Protein AF-A0A428U1Y0-F1 (afdb_monomer_lite)

Organism: NCBI:txid2604345

pLDDT: mean 78.26, std 20.67, range [28.36, 97.88]

Secondary structure (DSSP, 8-state):
----SS-PPPP-PPPTT--HHHHHHH-TT--PPEEEEHHHHHHS-HHHHHHHIIIIIIIT---EEEE-GGGTS-TTTS-HHHHHHHHTT-EEEEEETTTTEEEEEEHHHHHHHHHHHHHT--TTTTT-TTS--EEEEEEEPPHHHHHHHHTTS-GGGSTT----------------------------SSTGGGS-GGGS--S-EEEEE-TT--------S--------------

Structure (mmCIF, N/CA/C/O backbone):
data_AF-A0A428U1Y0-F1
#
_entry.id   AF-A0A428U1Y0-F1
#
loop_
_atom_site.group_PDB
_atom_site.id
_atom_site.type_symbol
_atom_site.label_atom_id
_atom_site.label_alt_id
_atom_site.label_comp_id
_atom_site.label_asym_id
_atom_site.label_entity_id
_atom_site.label_seq_id
_atom_site.pdbx_PDB_ins_code
_atom_site.Cartn_x
_atom_site.Cartn_y
_atom_site.Cartn_z
_atom_site.occupancy
_atom_site.B_iso_or_equiv
_atom_site.auth_seq_id
_atom_site.auth_comp_id
_atom_site.auth_asym_id
_atom_site.auth_atom_id
_atom_site.pdbx_PDB_model_num
ATOM 1 N N . MET A 1 1 ? 22.970 -28.814 -2.464 1.00 46.09 1 MET A N 1
ATOM 2 C CA . MET A 1 1 ? 21.706 -28.064 -2.312 1.00 46.09 1 MET A CA 1
ATOM 3 C C . MET A 1 1 ? 20.717 -28.982 -1.615 1.00 46.09 1 MET A C 1
ATOM 5 O O . MET A 1 1 ? 20.473 -30.047 -2.171 1.00 46.09 1 MET A O 1
ATOM 9 N N . PRO A 1 2 ? 20.210 -28.666 -0.413 1.00 45.16 2 PRO A N 1
ATOM 10 C CA . PRO A 1 2 ? 19.154 -29.468 0.191 1.00 45.16 2 PRO A CA 1
ATOM 11 C C . PRO A 1 2 ? 17.916 -29.363 -0.702 1.00 45.16 2 PRO A C 1
ATOM 13 O O . PRO A 1 2 ? 17.452 -28.263 -0.999 1.00 45.16 2 PRO A O 1
ATOM 16 N N . THR A 1 3 ? 17.420 -30.495 -1.183 1.00 49.09 3 THR A N 1
ATOM 17 C CA . THR A 1 3 ? 16.167 -30.578 -1.928 1.00 49.09 3 THR A CA 1
ATOM 18 C C . THR A 1 3 ? 15.039 -30.168 -0.987 1.00 49.09 3 THR A C 1
ATOM 20 O O . THR A 1 3 ? 14.847 -30.789 0.056 1.00 49.09 3 THR A O 1
ATOM 23 N N . SER A 1 4 ? 14.317 -29.099 -1.331 1.00 55.81 4 SER A N 1
ATOM 24 C CA . SER A 1 4 ? 13.099 -28.690 -0.629 1.00 55.81 4 SER A CA 1
ATOM 25 C C . SER A 1 4 ? 12.132 -29.877 -0.570 1.00 55.81 4 SER A C 1
ATOM 27 O O . SER A 1 4 ? 11.556 -30.252 -1.587 1.00 55.81 4 SER A O 1
ATOM 29 N N . LEU A 1 5 ? 11.969 -30.482 0.611 1.00 62.12 5 LEU A N 1
ATOM 30 C CA . LEU A 1 5 ? 11.076 -31.628 0.847 1.00 62.12 5 LEU A CA 1
ATOM 31 C C . LEU A 1 5 ? 9.586 -31.256 0.756 1.00 62.12 5 LEU A C 1
ATOM 33 O O . LEU A 1 5 ? 8.726 -32.134 0.783 1.00 62.12 5 LEU A O 1
ATOM 37 N N . HIS A 1 6 ? 9.277 -29.965 0.617 1.00 64.38 6 HIS A N 1
ATOM 38 C CA . HIS A 1 6 ? 7.922 -29.464 0.453 1.00 64.38 6 HIS A CA 1
ATOM 39 C C . HIS A 1 6 ? 7.758 -28.826 -0.932 1.00 64.38 6 HIS A C 1
ATOM 41 O O . HIS A 1 6 ? 8.526 -27.920 -1.276 1.00 64.38 6 HIS A O 1
ATOM 47 N N . PRO A 1 7 ? 6.782 -29.268 -1.744 1.00 70.19 7 PRO A N 1
ATOM 48 C CA . PRO A 1 7 ? 6.448 -28.581 -2.982 1.00 70.19 7 PRO A CA 1
ATOM 49 C C . PRO A 1 7 ? 5.944 -27.174 -2.641 1.00 70.19 7 PRO A C 1
ATOM 51 O O . PRO A 1 7 ? 4.924 -27.011 -1.974 1.00 70.19 7 PRO A O 1
ATOM 54 N N . GLN A 1 8 ? 6.681 -26.152 -3.072 1.00 69.00 8 GLN A N 1
ATOM 55 C CA . GLN A 1 8 ? 6.236 -24.766 -2.984 1.00 69.00 8 GLN A CA 1
ATOM 56 C C . GLN A 1 8 ? 5.343 -24.473 -4.187 1.00 69.00 8 GLN A C 1
ATOM 58 O O . GLN A 1 8 ? 5.708 -24.775 -5.325 1.00 69.00 8 GLN A O 1
ATOM 63 N N . ALA A 1 9 ? 4.171 -23.890 -3.943 1.00 72.31 9 ALA A N 1
ATOM 64 C CA . ALA A 1 9 ? 3.338 -23.401 -5.029 1.00 72.31 9 ALA A CA 1
ATOM 65 C C . ALA A 1 9 ? 4.127 -22.342 -5.815 1.00 72.31 9 ALA A C 1
ATOM 67 O O . ALA A 1 9 ? 4.608 -21.366 -5.234 1.00 72.31 9 ALA A O 1
ATOM 68 N N . LYS A 1 10 ? 4.275 -22.538 -7.132 1.00 76.25 10 LYS A N 1
ATOM 69 C CA . LYS A 1 10 ? 4.811 -21.490 -8.007 1.00 76.25 10 LYS A CA 1
ATOM 70 C C . LYS A 1 10 ? 3.840 -20.312 -7.958 1.00 76.25 10 LYS A C 1
ATOM 72 O O . LYS A 1 10 ? 2.626 -20.510 -7.954 1.00 76.25 10 LYS A O 1
ATOM 77 N N . PHE A 1 11 ? 4.375 -19.098 -7.928 1.00 81.38 11 PHE A N 1
ATOM 78 C CA . PHE A 1 11 ? 3.554 -17.913 -8.126 1.00 81.38 11 PHE A CA 1
ATOM 79 C C . PHE A 1 11 ? 2.844 -17.992 -9.485 1.00 81.38 11 PHE A C 1
ATOM 81 O O . PHE A 1 11 ? 3.501 -18.139 -10.518 1.00 81.38 11 PHE A O 1
ATOM 88 N N . ASP A 1 12 ? 1.517 -17.878 -9.467 1.00 84.25 12 ASP A N 1
ATOM 89 C CA . ASP A 1 12 ? 0.691 -17.662 -10.654 1.00 84.25 12 ASP A CA 1
ATOM 90 C C . ASP A 1 12 ? -0.008 -16.302 -10.497 1.00 84.25 12 ASP A C 1
ATOM 92 O O . ASP A 1 12 ? -0.776 -16.117 -9.545 1.00 84.25 12 ASP A O 1
ATOM 96 N N . PRO A 1 13 ? 0.298 -15.314 -11.355 1.00 85.62 13 PRO A N 1
ATOM 97 C CA . PRO A 1 13 ? -0.321 -14.001 -11.277 1.00 85.62 13 PRO A CA 1
ATOM 98 C C . PRO A 1 13 ? -1.819 -14.074 -11.580 1.00 85.62 13 PRO A C 1
ATOM 100 O O . PRO A 1 13 ? -2.273 -14.866 -12.408 1.00 85.62 13 PRO A O 1
ATOM 103 N N . ILE A 1 14 ? -2.583 -13.192 -10.933 1.00 87.31 14 ILE A N 1
ATOM 104 C CA . ILE A 1 14 ? -4.028 -13.085 -11.142 1.00 87.31 14 ILE A CA 1
ATOM 105 C C . ILE A 1 14 ? -4.305 -12.706 -12.609 1.00 87.31 14 ILE A C 1
ATOM 107 O O . ILE A 1 14 ? -3.719 -11.732 -13.093 1.00 87.31 14 ILE A O 1
ATOM 111 N N . PRO A 1 15 ? -5.187 -13.437 -13.318 1.00 89.19 15 PRO A N 1
ATOM 112 C CA . PRO A 1 15 ? -5.577 -13.085 -14.676 1.00 89.19 15 PRO A CA 1
ATOM 113 C C . PRO A 1 15 ? -6.221 -11.692 -14.750 1.00 89.19 15 PRO A C 1
ATOM 115 O O . PRO A 1 15 ? -7.007 -11.333 -13.871 1.00 89.19 15 PRO A O 1
ATOM 118 N N . PRO A 1 16 ? -5.934 -10.901 -15.796 1.00 88.88 16 PRO A N 1
ATOM 119 C CA . PRO A 1 16 ? -6.497 -9.556 -15.955 1.00 88.88 16 PRO A CA 1
ATOM 120 C C . PRO A 1 16 ? -8.016 -9.556 -16.187 1.00 88.88 16 PRO A C 1
ATOM 122 O O . PRO A 1 16 ? -8.667 -8.534 -16.001 1.00 88.88 16 PRO A O 1
ATOM 125 N N . ASP A 1 17 ? -8.576 -10.692 -16.595 1.00 91.44 17 ASP A N 1
ATOM 126 C CA . ASP A 1 17 ? -9.995 -10.943 -16.833 1.00 91.44 17 ASP A CA 1
ATOM 127 C C . ASP A 1 17 ? -10.681 -11.646 -15.648 1.00 91.44 17 ASP A C 1
ATOM 129 O O . ASP A 1 17 ? -11.725 -12.276 -15.817 1.00 91.44 17 ASP A O 1
ATOM 133 N N . LEU A 1 18 ? -10.110 -11.549 -14.439 1.00 92.31 18 LEU A N 1
ATOM 134 C CA . LEU A 1 18 ? -10.682 -12.153 -13.239 1.00 92.31 18 LEU A CA 1
ATOM 135 C C . LEU A 1 18 ? -12.132 -11.686 -12.997 1.00 92.31 18 LEU A C 1
ATOM 137 O O . LEU A 1 18 ? -12.385 -10.546 -12.602 1.00 92.31 18 LEU A O 1
ATOM 141 N N . ASP A 1 19 ? -13.077 -12.620 -13.117 1.00 95.12 19 ASP A N 1
ATOM 142 C CA . ASP A 1 19 ? -14.461 -12.473 -12.658 1.00 95.12 19 ASP A CA 1
ATOM 143 C C . ASP A 1 19 ? -14.520 -12.553 -11.123 1.00 95.12 19 ASP A C 1
ATOM 145 O O . ASP A 1 19 ? -14.718 -13.619 -10.535 1.00 95.12 19 ASP A O 1
ATOM 149 N N . LEU A 1 20 ? -14.295 -11.411 -10.466 1.00 94.19 20 LEU A N 1
ATOM 150 C CA . LEU A 1 20 ? -14.246 -11.314 -9.006 1.00 94.19 20 LEU A CA 1
ATOM 151 C C . LEU A 1 20 ? -15.565 -11.739 -8.345 1.00 94.19 20 LEU A C 1
ATOM 153 O O . LEU A 1 20 ? -15.541 -12.449 -7.342 1.00 94.19 20 LEU A O 1
ATOM 157 N N . TYR A 1 21 ? -16.707 -11.319 -8.893 1.00 95.88 21 TYR A N 1
ATOM 158 C CA . TYR A 1 21 ? -18.016 -11.628 -8.314 1.00 95.88 21 TYR A CA 1
ATOM 159 C C . TYR A 1 21 ? -18.320 -13.117 -8.424 1.00 95.88 21 TYR A C 1
ATOM 161 O O . TYR A 1 21 ? -18.579 -13.757 -7.407 1.00 95.88 21 TYR A O 1
ATOM 169 N N . GLY A 1 22 ? -18.173 -13.702 -9.616 1.00 96.75 22 GLY A N 1
ATOM 170 C CA . GLY A 1 22 ? -18.371 -15.135 -9.775 1.00 96.75 22 GLY A CA 1
ATOM 171 C C . GLY A 1 22 ? -17.342 -15.965 -9.005 1.00 96.75 22 GLY A C 1
ATOM 172 O O . GLY A 1 22 ? -17.671 -17.060 -8.552 1.00 96.75 22 GLY A O 1
ATOM 173 N N . LEU A 1 23 ? -16.109 -15.477 -8.809 1.00 95.12 23 LEU A N 1
ATOM 174 C CA . LEU A 1 23 ? -15.131 -16.132 -7.933 1.00 95.12 23 LEU A CA 1
ATOM 175 C C . LEU A 1 23 ? -15.637 -16.203 -6.487 1.00 95.12 23 LEU A C 1
ATOM 177 O O . LEU A 1 23 ? -15.551 -17.270 -5.879 1.00 95.12 23 LEU A O 1
ATOM 181 N N . VAL A 1 24 ? -16.159 -15.100 -5.944 1.00 96.12 24 VAL A N 1
ATOM 182 C CA . VAL A 1 24 ? -16.710 -15.066 -4.580 1.00 96.12 24 VAL A CA 1
ATOM 183 C C . VAL A 1 24 ? -17.947 -15.959 -4.479 1.00 96.12 24 VAL A C 1
ATOM 185 O O . VAL A 1 24 ? -18.007 -16.794 -3.582 1.00 96.12 24 VAL A O 1
ATOM 188 N N . ASP A 1 25 ? -18.873 -15.868 -5.434 1.00 95.94 25 ASP A N 1
ATOM 189 C CA . ASP A 1 25 ? -20.118 -16.649 -5.427 1.00 95.94 25 ASP A CA 1
ATOM 190 C C . ASP A 1 25 ? -19.866 -18.163 -5.496 1.00 95.94 25 ASP A C 1
ATOM 192 O O . ASP A 1 25 ? -20.567 -18.953 -4.862 1.00 95.94 25 ASP A O 1
ATOM 196 N N . ARG A 1 26 ? -18.848 -18.587 -6.256 1.00 96.44 26 ARG A N 1
ATOM 197 C CA . ARG A 1 26 ? -18.500 -20.006 -6.442 1.00 96.44 26 ARG A CA 1
ATOM 198 C C . ARG A 1 26 ? -17.572 -20.562 -5.359 1.00 96.44 26 ARG A C 1
ATOM 200 O O . ARG A 1 26 ? -17.388 -21.777 -5.310 1.00 96.44 26 ARG A O 1
ATOM 207 N N . THR A 1 27 ? -16.980 -19.719 -4.511 1.00 96.56 27 THR A N 1
ATOM 208 C CA . THR A 1 27 ? -15.983 -20.138 -3.512 1.00 96.56 27 THR A CA 1
ATOM 209 C C . THR A 1 27 ? -16.552 -20.008 -2.095 1.00 96.56 27 THR A C 1
ATOM 211 O O . THR A 1 27 ? -16.565 -18.907 -1.551 1.00 96.56 27 THR A O 1
ATOM 214 N N . PRO A 1 28 ? -16.935 -21.111 -1.417 1.00 94.44 28 PRO A N 1
ATOM 215 C CA . PRO A 1 28 ? -17.622 -21.055 -0.115 1.00 94.44 28 PRO A CA 1
ATOM 216 C C . PRO A 1 28 ? -16.860 -20.326 1.004 1.00 94.44 28 PRO A C 1
ATOM 218 O O . PRO A 1 28 ? -17.458 -19.822 1.956 1.00 94.44 28 PRO A O 1
ATOM 221 N N . ASN A 1 29 ? -15.529 -20.285 0.904 1.00 93.12 29 ASN A N 1
ATOM 222 C CA . ASN A 1 29 ? -14.654 -19.651 1.890 1.00 93.12 29 ASN A CA 1
ATOM 223 C C . ASN A 1 29 ? -14.379 -18.169 1.598 1.00 93.12 29 ASN A C 1
ATOM 225 O O . ASN A 1 29 ? -13.734 -17.508 2.411 1.00 93.12 29 ASN A O 1
ATOM 229 N N . PHE A 1 30 ? -14.837 -17.635 0.463 1.00 94.12 30 PHE A N 1
ATOM 230 C CA . PHE A 1 30 ? -14.692 -16.220 0.137 1.00 94.12 30 PHE A CA 1
ATOM 231 C C . PHE A 1 30 ? -15.946 -15.463 0.545 1.00 94.12 30 PHE A C 1
ATOM 233 O O . PHE A 1 30 ? -17.071 -15.874 0.280 1.00 94.12 30 PHE A O 1
ATOM 240 N N . LYS A 1 31 ? -15.739 -14.351 1.247 1.00 92.56 31 LYS A N 1
ATOM 241 C CA . LYS A 1 31 ? -16.810 -13.492 1.746 1.00 92.56 31 LYS A CA 1
ATOM 242 C C . LYS A 1 31 ? -16.423 -12.045 1.525 1.00 92.56 31 LYS A C 1
ATOM 244 O O . LYS A 1 31 ? -15.262 -11.675 1.703 1.00 92.56 31 LYS A O 1
ATOM 249 N N . TRP A 1 32 ? -17.408 -11.225 1.183 1.00 94.44 32 TRP A N 1
ATOM 250 C CA . TRP A 1 32 ? -17.223 -9.783 1.142 1.00 94.44 32 TRP A CA 1
ATOM 251 C C . TRP A 1 32 ? -16.919 -9.248 2.540 1.00 94.44 32 TRP A C 1
ATOM 253 O O . TRP A 1 32 ? -17.543 -9.638 3.528 1.00 94.44 32 TRP A O 1
ATOM 263 N N . VAL A 1 33 ? -15.936 -8.356 2.614 1.00 93.94 33 VAL A N 1
ATOM 264 C CA . VAL A 1 33 ? -15.547 -7.699 3.861 1.00 93.94 33 VAL A CA 1
ATOM 265 C C . VAL A 1 33 ? -16.571 -6.634 4.245 1.00 93.94 33 VAL A C 1
ATOM 267 O O . VAL A 1 33 ? -17.048 -5.886 3.389 1.00 93.94 33 VAL A O 1
ATOM 270 N N . GLN A 1 34 ? -16.885 -6.540 5.540 1.00 93.00 34 GLN A N 1
ATOM 271 C CA . GLN A 1 34 ? -17.725 -5.463 6.055 1.00 93.00 34 GLN A CA 1
ATOM 272 C C . GLN A 1 34 ? -17.026 -4.122 5.824 1.00 93.00 34 GLN A C 1
ATOM 274 O O . GLN A 1 34 ? -15.849 -3.957 6.150 1.00 93.00 34 GLN A O 1
ATOM 279 N N . ARG A 1 35 ? -17.770 -3.159 5.284 1.00 93.81 35 ARG A N 1
ATOM 280 C CA . ARG A 1 35 ? -17.307 -1.791 5.059 1.00 93.81 35 ARG A CA 1
ATOM 281 C C . ARG A 1 35 ? -18.079 -0.829 5.948 1.00 93.81 35 ARG A C 1
ATOM 283 O O . ARG A 1 35 ? -19.289 -0.980 6.118 1.00 93.81 35 ARG A O 1
ATOM 290 N N . VAL A 1 36 ? -17.369 0.132 6.520 1.00 91.94 36 VAL A N 1
ATOM 291 C CA . VAL A 1 36 ? -17.928 1.268 7.253 1.00 91.94 36 VAL A CA 1
ATOM 292 C C . VAL A 1 36 ? -17.245 2.533 6.761 1.00 91.94 36 VAL A C 1
ATOM 294 O O . VAL A 1 36 ? -16.042 2.551 6.516 1.00 91.94 36 VAL A O 1
ATOM 297 N N . SER A 1 37 ? -18.001 3.606 6.617 1.00 91.31 37 SER A N 1
ATOM 298 C CA . SER A 1 37 ? -17.425 4.887 6.234 1.00 91.31 37 SER A CA 1
ATOM 299 C C . SER A 1 37 ? -16.854 5.623 7.429 1.00 91.31 37 SER A C 1
ATOM 301 O O . SER A 1 37 ? -17.329 5.511 8.562 1.00 91.31 37 SER A O 1
ATOM 303 N N . ARG A 1 38 ? -15.854 6.461 7.168 1.00 89.06 38 ARG A N 1
ATOM 304 C CA . ARG A 1 38 ? -15.286 7.343 8.188 1.00 89.06 38 ARG A CA 1
ATOM 305 C C . ARG A 1 38 ? -16.336 8.274 8.814 1.00 89.06 38 ARG A C 1
ATOM 307 O O . ARG A 1 38 ? -16.224 8.619 9.986 1.00 89.06 38 ARG A O 1
ATOM 314 N N . SER A 1 39 ? -17.367 8.679 8.066 1.00 87.81 39 SER A N 1
ATOM 315 C CA . SER A 1 39 ? -18.486 9.467 8.607 1.00 87.81 39 SER A CA 1
ATOM 316 C C . SER A 1 39 ? -19.363 8.647 9.556 1.00 87.81 39 SER A C 1
ATOM 318 O O . SER A 1 39 ? -19.721 9.151 10.616 1.00 87.81 39 SER A O 1
ATOM 320 N N . GLN A 1 40 ? -19.649 7.379 9.238 1.00 89.19 40 GLN A N 1
ATOM 321 C CA . GLN A 1 40 ? -20.351 6.474 10.155 1.00 89.19 40 GLN A CA 1
ATOM 322 C C . GLN A 1 40 ? -19.567 6.277 11.451 1.00 89.19 40 GLN A C 1
ATOM 324 O O . GLN A 1 40 ? -20.161 6.372 12.519 1.00 89.19 40 GLN A O 1
ATOM 329 N N . ILE A 1 41 ? -18.246 6.086 11.370 1.00 85.44 41 ILE A N 1
ATOM 330 C CA . ILE A 1 41 ? -17.388 5.979 12.560 1.00 85.44 41 ILE A CA 1
ATOM 331 C C . ILE A 1 41 ? -17.426 7.260 13.382 1.00 85.44 41 ILE A C 1
ATOM 333 O O . ILE A 1 41 ? -17.512 7.184 14.590 1.00 85.44 41 ILE A O 1
ATOM 337 N N . ARG A 1 42 ? -17.398 8.445 12.765 1.00 81.81 42 ARG A N 1
ATOM 338 C CA . ARG A 1 42 ? -17.496 9.703 13.525 1.00 81.81 42 ARG A CA 1
ATOM 339 C C . ARG A 1 42 ? -18.843 9.881 14.227 1.00 81.81 42 ARG A C 1
ATOM 341 O O . ARG A 1 42 ? -18.892 10.538 15.261 1.00 81.81 42 ARG A O 1
ATOM 348 N N . ASN A 1 43 ? -19.918 9.342 13.655 1.00 85.69 43 ASN A N 1
ATOM 349 C CA . ASN A 1 43 ? -21.257 9.400 14.243 1.00 85.69 43 ASN A CA 1
ATOM 350 C C . ASN A 1 43 ? -21.444 8.352 15.353 1.00 85.69 43 ASN A C 1
ATOM 352 O O . ASN A 1 43 ? -22.181 8.590 16.308 1.00 85.69 43 ASN A O 1
ATOM 356 N N . LEU A 1 44 ? -20.779 7.201 15.229 1.00 78.75 44 LEU A N 1
ATOM 357 C CA . LEU A 1 44 ? -20.631 6.201 16.281 1.00 78.75 44 LEU A CA 1
ATOM 358 C C . LEU A 1 44 ? -19.629 6.749 17.306 1.00 78.75 44 LEU A C 1
ATOM 360 O O . LEU A 1 44 ? -18.429 6.723 17.074 1.00 78.75 44 LEU A O 1
ATOM 364 N N . GLY A 1 45 ? -20.098 7.285 18.434 1.00 79.56 45 GLY A N 1
ATOM 365 C CA . GLY A 1 45 ? -19.194 7.750 19.494 1.00 79.56 45 GLY A CA 1
ATOM 366 C C . GLY A 1 45 ? -18.118 6.705 19.846 1.00 79.56 45 GLY A C 1
ATOM 367 O O . GLY A 1 45 ? -18.326 5.506 19.658 1.00 79.56 45 GLY A O 1
ATOM 368 N N . GLN A 1 46 ? -16.975 7.157 20.370 1.00 79.62 46 GLN A N 1
ATOM 369 C CA . GLN A 1 46 ? -15.768 6.339 20.572 1.00 79.62 46 GLN A CA 1
ATOM 370 C C . GLN A 1 46 ? -16.042 4.949 21.179 1.00 79.62 46 GLN A C 1
ATOM 372 O O . GLN A 1 46 ? -15.592 3.943 20.635 1.00 79.62 46 GLN A O 1
ATOM 377 N N . GLN A 1 47 ? -16.833 4.882 22.253 1.00 81.50 47 GLN A N 1
ATOM 378 C CA . GLN A 1 47 ? -17.159 3.628 22.944 1.00 81.50 47 GLN A CA 1
ATOM 379 C C . GLN A 1 47 ? -17.910 2.624 22.056 1.00 81.50 47 GLN A C 1
ATOM 381 O O . GLN A 1 47 ? -17.666 1.422 22.124 1.00 81.50 47 GLN A O 1
ATOM 386 N N . GLU A 1 48 ? -18.830 3.093 21.212 1.00 86.31 48 GLU A N 1
ATOM 387 C CA . GLU A 1 48 ? -19.592 2.215 20.316 1.00 86.31 48 GLU A CA 1
ATOM 388 C C . GLU A 1 48 ? -18.725 1.710 19.164 1.00 86.31 48 GLU A C 1
ATOM 390 O O . GLU A 1 48 ? -18.851 0.560 18.739 1.00 86.31 48 GLU A O 1
ATOM 395 N N . PHE A 1 49 ? -17.790 2.536 18.693 1.00 85.62 49 PHE A N 1
ATOM 396 C CA . PHE A 1 49 ? -16.812 2.101 17.708 1.00 85.62 49 PHE A CA 1
ATOM 397 C C . PHE A 1 49 ? -15.843 1.050 18.277 1.00 85.62 49 PHE A C 1
ATOM 399 O O . PHE A 1 49 ? -15.607 0.028 17.634 1.00 85.62 49 PHE A O 1
ATOM 406 N N . GLU A 1 50 ? -15.342 1.242 19.500 1.00 83.31 50 GLU A N 1
ATOM 407 C CA . GLU A 1 50 ? -14.510 0.251 20.200 1.00 83.31 50 GLU A CA 1
ATOM 408 C C . GLU A 1 50 ? -15.250 -1.085 20.380 1.00 83.31 50 GLU A C 1
ATOM 410 O O . GLU A 1 50 ? -14.702 -2.142 20.062 1.00 83.31 50 GLU A O 1
ATOM 415 N N . LYS A 1 51 ? -16.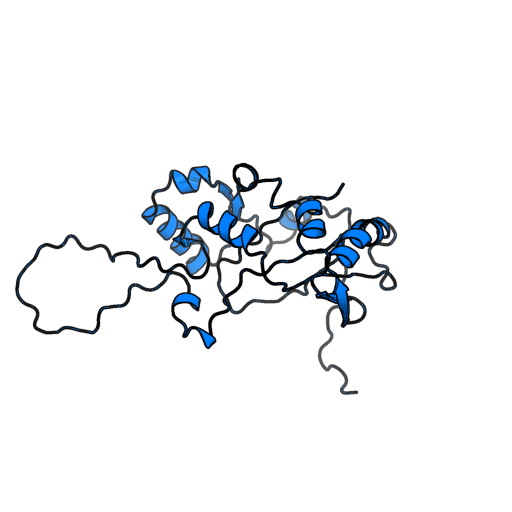527 -1.055 20.792 1.00 86.69 51 LYS A N 1
ATOM 416 C CA . LYS A 1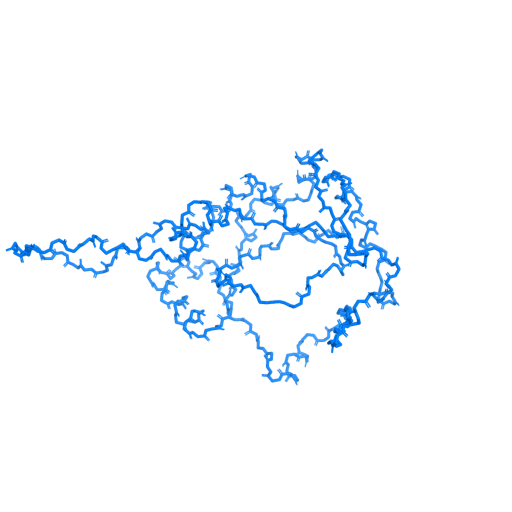 51 ? -17.373 -2.260 20.872 1.00 86.69 51 LYS A CA 1
ATOM 417 C C . LYS A 1 51 ? -17.527 -2.949 19.518 1.00 86.69 51 LYS A C 1
ATOM 419 O O . LYS A 1 51 ? -17.457 -4.176 19.451 1.00 86.69 51 LYS A O 1
ATOM 424 N N . LEU A 1 52 ? -17.720 -2.185 18.440 1.00 88.25 52 LEU A N 1
ATOM 425 C CA . LEU A 1 52 ? -17.809 -2.730 17.085 1.00 88.25 52 LEU A CA 1
ATOM 426 C C . LEU A 1 52 ? -16.516 -3.453 16.694 1.00 88.25 52 LEU A C 1
ATOM 428 O O . LEU A 1 52 ? -16.582 -4.581 16.202 1.00 88.25 52 LEU A O 1
ATOM 432 N N . VAL A 1 53 ? -15.352 -2.843 16.937 1.00 86.38 53 VAL A N 1
ATOM 433 C CA . VAL A 1 53 ? -14.045 -3.462 16.659 1.00 86.38 53 VAL A CA 1
ATOM 434 C C . VAL A 1 53 ? -13.859 -4.729 17.495 1.00 86.38 53 VAL A C 1
ATOM 436 O O . VAL A 1 53 ? -13.515 -5.775 16.944 1.00 86.38 53 VAL A O 1
ATOM 439 N N . LEU A 1 54 ? -14.157 -4.676 18.796 1.00 85.50 54 LEU A N 1
ATOM 440 C CA . LEU A 1 54 ? -14.040 -5.824 19.693 1.00 85.50 54 LEU A CA 1
ATOM 441 C C . LEU A 1 54 ? -14.909 -7.002 19.236 1.00 85.50 54 LEU A C 1
ATOM 443 O O . LEU A 1 54 ? -14.414 -8.117 19.085 1.00 85.50 54 LEU A O 1
ATOM 447 N N . ILE A 1 55 ? -16.197 -6.768 18.987 1.00 90.00 55 ILE A N 1
ATOM 448 C CA . ILE A 1 55 ? -17.148 -7.836 18.658 1.00 90.00 55 ILE A CA 1
ATOM 449 C C . ILE A 1 55 ? -16.893 -8.392 17.251 1.00 90.00 55 ILE A C 1
ATOM 451 O O . ILE A 1 55 ? -16.880 -9.609 17.061 1.00 90.00 55 ILE A O 1
ATOM 455 N N . HIS A 1 56 ? -16.698 -7.528 16.249 1.00 90.50 56 HIS A N 1
ATOM 456 C CA . HIS A 1 56 ? -16.595 -7.955 14.848 1.00 90.50 56 HIS A CA 1
ATOM 457 C C . HIS A 1 56 ? -15.187 -8.416 14.471 1.00 90.50 56 HIS A C 1
ATOM 459 O O . HIS A 1 56 ? -15.036 -9.488 13.881 1.00 90.50 56 HIS A O 1
ATOM 465 N N . VAL A 1 57 ? -14.167 -7.619 14.803 1.00 88.56 57 VAL A N 1
ATOM 466 C CA . VAL A 1 57 ? -12.785 -7.860 14.363 1.00 88.56 57 VAL A CA 1
ATOM 467 C C . VAL A 1 57 ? -12.076 -8.826 15.296 1.00 88.56 57 VAL A C 1
ATOM 469 O O . VAL A 1 57 ? -11.593 -9.857 14.836 1.00 88.56 57 VAL A O 1
ATOM 472 N N . ILE A 1 58 ? -12.046 -8.523 16.595 1.00 84.12 58 ILE A N 1
ATOM 473 C CA . ILE A 1 58 ? -11.236 -9.271 17.566 1.00 84.12 58 ILE A CA 1
ATOM 474 C C . ILE A 1 58 ? -11.896 -10.612 17.904 1.00 84.12 58 ILE A C 1
ATOM 476 O O . ILE A 1 58 ? -11.329 -11.667 17.633 1.00 84.12 58 ILE A O 1
ATOM 480 N N . VAL A 1 59 ? -13.114 -10.588 18.451 1.00 86.12 59 VAL A N 1
ATOM 481 C CA . VAL A 1 59 ? -13.846 -11.805 18.843 1.00 86.12 59 VAL A CA 1
ATOM 482 C C . VAL A 1 59 ? -14.356 -12.554 17.613 1.00 86.12 59 VAL A C 1
ATOM 484 O O . VAL A 1 59 ? -14.275 -13.779 17.543 1.00 86.12 59 VAL A O 1
ATOM 487 N N . GLY A 1 60 ? -14.881 -11.827 16.626 1.00 90.62 60 GLY A N 1
ATOM 488 C CA . GLY A 1 60 ? -15.433 -12.418 15.411 1.00 90.62 60 GLY A CA 1
ATOM 489 C C . GLY A 1 60 ? -14.386 -12.913 14.411 1.00 90.62 60 GLY A C 1
ATOM 490 O O . GLY A 1 60 ? -14.740 -13.695 13.526 1.00 90.62 60 GLY A O 1
ATOM 491 N N . GLY A 1 61 ? -13.132 -12.457 14.512 1.00 89.25 61 GLY A N 1
ATOM 492 C CA . GLY A 1 61 ? -12.065 -12.783 13.562 1.00 89.25 61 GLY A CA 1
ATOM 493 C C . GLY A 1 61 ? -12.355 -12.313 12.133 1.00 89.25 61 GLY A C 1
ATOM 494 O O . GLY A 1 61 ? -11.876 -12.924 11.175 1.00 89.25 61 GLY A O 1
ATOM 495 N N . LYS A 1 62 ? -13.199 -11.284 11.958 1.00 91.31 62 LYS A N 1
ATOM 496 C CA . LYS A 1 62 ? -13.627 -10.796 10.640 1.00 91.31 62 LYS A CA 1
ATOM 497 C C . LYS A 1 62 ? -12.952 -9.468 10.314 1.00 91.31 62 LYS A C 1
ATOM 499 O O . LYS A 1 62 ? -13.021 -8.540 11.115 1.00 91.31 62 LYS A O 1
ATOM 504 N N . PRO A 1 63 ? -12.373 -9.312 9.114 1.00 91.06 63 PRO A N 1
ATOM 505 C CA . PRO A 1 63 ? -11.812 -8.032 8.721 1.00 91.06 63 PRO A CA 1
ATOM 506 C C . PRO A 1 63 ? -12.903 -6.953 8.629 1.00 91.06 63 PRO A C 1
ATOM 508 O O . PRO A 1 63 ? -14.086 -7.235 8.393 1.00 91.06 63 PRO A O 1
ATOM 511 N N . LEU A 1 64 ? -12.476 -5.704 8.795 1.00 90.69 64 LEU A N 1
ATOM 512 C CA . LEU A 1 64 ? -13.289 -4.503 8.644 1.00 90.69 64 LEU A CA 1
ATOM 513 C C . LEU A 1 64 ? -12.535 -3.520 7.751 1.00 90.69 64 LEU A C 1
ATOM 515 O O . LEU A 1 64 ? -11.350 -3.274 7.962 1.00 90.69 64 LEU A O 1
ATOM 519 N N . VAL A 1 65 ? -13.219 -2.947 6.763 1.00 92.19 65 VAL A N 1
ATOM 520 C CA . VAL A 1 65 ? -12.667 -1.887 5.916 1.00 92.19 65 VAL A CA 1
ATOM 521 C C . VAL A 1 65 ? -13.313 -0.560 6.277 1.00 92.19 65 VAL A C 1
ATOM 523 O O . VAL A 1 65 ? -14.537 -0.451 6.322 1.00 92.19 65 VAL A O 1
ATOM 526 N N . ILE A 1 66 ? -12.472 0.451 6.478 1.00 90.75 66 ILE A N 1
ATOM 527 C CA . ILE A 1 66 ? -12.896 1.831 6.697 1.00 90.75 66 ILE A CA 1
ATOM 528 C C . ILE A 1 66 ? -12.656 2.617 5.409 1.00 90.75 66 ILE A C 1
ATOM 530 O O . ILE A 1 66 ? -11.512 2.699 4.961 1.00 90.75 66 ILE A O 1
ATOM 534 N N . ASP A 1 67 ? -13.704 3.180 4.811 1.00 92.50 67 ASP A N 1
ATOM 535 C CA . ASP A 1 67 ? -13.612 3.961 3.570 1.00 92.50 67 ASP A CA 1
ATOM 536 C C . ASP A 1 67 ? -13.758 5.484 3.777 1.00 92.50 67 ASP A C 1
ATOM 538 O O . ASP A 1 67 ? -14.019 5.971 4.881 1.00 92.50 67 ASP A O 1
ATOM 542 N N . GLY A 1 68 ? -13.522 6.250 2.704 1.00 89.69 68 GLY A N 1
ATOM 543 C CA . GLY A 1 68 ? -13.643 7.714 2.690 1.00 89.69 68 GLY A CA 1
ATOM 544 C C . GLY A 1 68 ? -12.395 8.486 3.138 1.00 89.69 68 GLY A C 1
ATOM 545 O O . GLY A 1 68 ? -12.501 9.652 3.526 1.00 89.69 68 GLY A O 1
ATOM 546 N N . TRP A 1 69 ? -11.213 7.861 3.117 1.00 87.62 69 TRP A N 1
ATOM 547 C CA . TRP A 1 69 ? -9.935 8.518 3.445 1.00 87.62 69 TRP A CA 1
ATOM 548 C C . TRP A 1 69 ? -9.470 9.503 2.365 1.00 87.62 69 TRP A C 1
ATOM 550 O O . TRP A 1 69 ? -8.879 10.536 2.668 1.00 87.62 69 TRP A O 1
ATOM 560 N N . ASP A 1 70 ? -9.786 9.227 1.103 1.00 87.00 70 ASP A N 1
ATOM 561 C CA . ASP A 1 70 ? -9.449 10.055 -0.060 1.00 87.00 70 ASP A CA 1
ATOM 562 C C . ASP A 1 70 ? -10.026 11.482 0.011 1.00 87.00 70 ASP A C 1
ATOM 564 O O . ASP A 1 70 ? -9.506 12.401 -0.622 1.00 87.00 70 ASP A O 1
ATOM 568 N N . GLN A 1 71 ? -11.079 11.675 0.808 1.00 90.00 71 GLN A N 1
ATOM 569 C CA . GLN A 1 71 ? -11.750 12.962 1.008 1.00 90.00 71 GLN A CA 1
ATOM 570 C C . GLN A 1 71 ? -10.999 13.898 1.963 1.00 90.00 71 GLN A C 1
ATOM 572 O O . GLN A 1 71 ? -11.323 15.081 2.042 1.00 90.00 71 GLN A O 1
ATOM 577 N N . VAL A 1 72 ? -10.038 13.377 2.726 1.00 90.06 72 VAL A N 1
ATOM 578 C CA . VAL A 1 72 ? -9.357 14.119 3.800 1.00 90.06 72 VAL A CA 1
ATOM 579 C C . VAL A 1 72 ? -7.849 14.051 3.750 1.00 90.06 72 VAL A C 1
ATOM 581 O O . VAL A 1 72 ? -7.191 14.902 4.343 1.00 90.06 72 VAL A O 1
ATOM 584 N N . LEU A 1 73 ? -7.298 13.071 3.041 1.00 90.62 73 LEU A N 1
ATOM 585 C CA . LEU A 1 73 ? -5.869 13.020 2.821 1.00 90.62 73 LEU A CA 1
ATOM 586 C C . LEU A 1 73 ? -5.463 14.109 1.813 1.00 90.62 73 LEU A C 1
ATOM 588 O O . LEU A 1 73 ? -6.075 14.223 0.745 1.00 90.62 73 LEU A O 1
ATOM 592 N N . PRO A 1 74 ? -4.440 14.925 2.123 1.00 92.56 74 PRO A N 1
ATOM 593 C CA . PRO A 1 74 ? -3.931 15.931 1.201 1.00 92.56 74 PRO A CA 1
ATOM 594 C C . PRO A 1 74 ? -3.367 15.262 -0.058 1.00 92.56 74 PRO A C 1
ATOM 596 O O . PRO A 1 74 ? -2.262 14.727 -0.049 1.00 92.56 74 PRO A O 1
ATOM 599 N N . LYS A 1 75 ? -4.118 15.320 -1.164 1.00 93.12 75 LYS A N 1
ATOM 600 C CA . LYS A 1 75 ? -3.764 14.648 -2.429 1.00 93.12 75 LYS A CA 1
ATOM 601 C C . LYS A 1 75 ? -2.377 15.014 -2.953 1.00 93.12 75 LYS A C 1
ATOM 603 O O . LYS A 1 75 ? -1.720 14.168 -3.532 1.00 93.12 75 LYS A O 1
ATOM 608 N N . TRP A 1 76 ? -1.941 16.255 -2.736 1.00 95.12 76 TRP A N 1
ATOM 609 C CA . TRP A 1 76 ? -0.621 16.727 -3.161 1.00 95.12 76 TRP A CA 1
ATOM 610 C C . TRP A 1 76 ? 0.533 16.055 -2.403 1.00 95.12 76 TRP A C 1
ATOM 612 O O . TRP A 1 76 ? 1.642 16.009 -2.920 1.00 95.12 76 TRP A O 1
ATOM 622 N N . LEU A 1 77 ? 0.284 15.585 -1.177 1.00 95.56 77 LEU A N 1
ATOM 623 C CA . LEU A 1 77 ? 1.290 14.981 -0.309 1.00 95.56 77 LEU A CA 1
ATOM 624 C C . LEU A 1 77 ? 1.417 13.479 -0.580 1.00 95.56 77 LEU A C 1
ATOM 626 O O . LEU A 1 77 ? 2.522 12.959 -0.680 1.00 95.56 77 LEU A O 1
ATOM 630 N N . PHE A 1 78 ? 0.285 12.792 -0.750 1.00 93.00 78 PHE A N 1
ATOM 631 C CA . PHE A 1 78 ? 0.221 11.370 -1.114 1.00 93.00 78 PHE A CA 1
ATOM 632 C C . PHE A 1 78 ? 0.280 11.182 -2.639 1.00 93.00 78 PHE A C 1
ATOM 634 O O . PHE A 1 78 ? -0.516 10.445 -3.222 1.00 93.00 78 PHE A O 1
ATOM 641 N N . ASP A 1 79 ? 1.204 11.898 -3.278 1.00 93.62 79 ASP A N 1
ATOM 642 C CA . ASP A 1 79 ? 1.419 11.916 -4.722 1.00 93.62 79 ASP A CA 1
ATOM 643 C C . ASP A 1 79 ? 2.774 11.293 -5.080 1.00 93.62 79 ASP A C 1
ATOM 645 O O . ASP A 1 79 ? 3.779 11.496 -4.392 1.00 93.62 79 ASP A O 1
ATOM 649 N N . ALA A 1 80 ? 2.816 10.553 -6.189 1.00 92.12 80 ALA A N 1
ATOM 650 C CA . ALA A 1 80 ? 4.037 9.895 -6.646 1.00 92.12 80 ALA A CA 1
ATOM 651 C C . ALA A 1 80 ? 5.126 10.903 -7.054 1.00 92.12 80 ALA A C 1
ATOM 653 O O . ALA A 1 80 ? 6.300 10.670 -6.780 1.00 92.12 80 ALA A O 1
ATOM 654 N N . GLY A 1 81 ? 4.752 12.036 -7.658 1.00 95.25 81 GLY A N 1
ATOM 655 C CA . GLY A 1 81 ? 5.681 13.100 -8.035 1.00 95.25 81 GLY A CA 1
ATOM 656 C C . GLY A 1 81 ? 6.224 13.861 -6.826 1.00 95.25 81 GLY A C 1
ATOM 657 O O . GLY A 1 81 ? 7.406 14.210 -6.802 1.00 95.25 81 GLY A O 1
ATOM 658 N N . TRP A 1 82 ? 5.404 14.069 -5.789 1.00 97.38 82 TRP A N 1
ATOM 659 C CA . TRP A 1 82 ? 5.898 14.569 -4.501 1.00 97.38 82 TRP A CA 1
ATOM 660 C C . TRP A 1 82 ? 6.936 13.617 -3.900 1.00 97.38 82 TRP A C 1
ATOM 662 O O . TRP A 1 82 ? 8.010 14.071 -3.493 1.00 97.38 82 TRP A O 1
ATOM 672 N N . PHE A 1 83 ? 6.644 12.313 -3.885 1.00 96.56 83 PHE A N 1
ATOM 673 C CA . PHE A 1 83 ? 7.539 11.307 -3.313 1.00 96.56 83 PHE A CA 1
ATOM 674 C C . PHE A 1 83 ? 8.852 11.220 -4.096 1.00 96.56 83 PHE A C 1
ATOM 676 O O . PHE A 1 83 ? 9.928 11.269 -3.499 1.00 96.56 83 PHE A O 1
ATOM 683 N N . GLU A 1 84 ? 8.767 11.209 -5.430 1.00 96.25 84 GLU A N 1
ATOM 684 C CA . GLU A 1 84 ? 9.927 11.249 -6.319 1.00 96.25 84 GLU A CA 1
ATOM 685 C C . GLU A 1 84 ? 10.794 12.472 -6.049 1.00 96.25 84 GLU A C 1
ATOM 687 O O . GLU A 1 84 ? 11.994 12.329 -5.854 1.00 96.25 84 GLU A O 1
ATOM 692 N N . LYS A 1 85 ? 10.209 13.670 -5.990 1.00 97.38 85 LYS A N 1
ATOM 693 C CA . LYS A 1 85 ? 10.968 14.911 -5.807 1.00 97.38 85 LYS A CA 1
ATOM 694 C C . LYS A 1 85 ? 11.605 15.016 -4.421 1.00 97.38 85 LYS A C 1
ATOM 696 O O . LYS A 1 85 ? 12.734 15.485 -4.305 1.00 97.38 85 LYS A O 1
ATOM 701 N N . THR A 1 86 ? 10.871 14.631 -3.381 1.00 97.88 86 THR A N 1
ATOM 702 C CA . THR A 1 86 ? 11.284 14.827 -1.981 1.00 97.88 86 THR A CA 1
ATOM 703 C C . THR A 1 86 ? 12.336 13.804 -1.567 1.00 97.88 86 THR A C 1
ATOM 705 O O . THR A 1 86 ? 13.311 14.156 -0.907 1.00 97.88 86 THR A O 1
ATOM 708 N N . TYR A 1 87 ? 12.191 12.557 -2.022 1.00 97.00 87 TYR A N 1
ATOM 709 C CA . TYR A 1 87 ? 13.060 11.444 -1.646 1.00 97.00 87 TYR A CA 1
ATOM 710 C C . TYR A 1 87 ? 13.967 10.962 -2.796 1.00 97.00 87 TYR A C 1
ATOM 712 O O . TYR A 1 87 ? 14.583 9.909 -2.671 1.00 97.00 87 TYR A O 1
ATOM 720 N N . ASP A 1 88 ? 14.121 11.734 -3.884 1.00 97.06 88 ASP A N 1
ATOM 721 C CA . ASP A 1 88 ? 14.828 11.365 -5.133 1.00 97.06 88 ASP A CA 1
ATOM 722 C C . ASP A 1 88 ? 16.155 10.623 -4.919 1.00 97.06 88 ASP A C 1
ATOM 724 O O . ASP A 1 88 ? 16.435 9.626 -5.590 1.00 97.06 88 ASP A O 1
ATOM 728 N N . LYS A 1 89 ? 16.965 11.125 -3.979 1.00 97.88 89 LYS A N 1
ATOM 729 C CA . LYS A 1 89 ? 18.328 10.657 -3.698 1.00 97.88 89 LYS A CA 1
ATOM 730 C C . LYS A 1 89 ? 18.416 9.638 -2.564 1.00 97.88 89 LYS A C 1
ATOM 732 O O . LYS A 1 89 ? 19.508 9.118 -2.336 1.00 97.88 89 LYS A O 1
ATOM 737 N N . LYS A 1 90 ? 17.322 9.368 -1.841 1.00 97.25 90 LYS A N 1
ATOM 738 C CA . LYS A 1 90 ? 17.312 8.351 -0.782 1.00 97.25 90 LYS A CA 1
ATOM 739 C C . LYS A 1 90 ? 17.632 7.008 -1.429 1.00 97.25 90 LYS A C 1
ATOM 741 O O . LYS A 1 90 ? 17.021 6.656 -2.435 1.00 97.25 90 LYS A O 1
ATOM 746 N N . GLN A 1 91 ? 18.639 6.313 -0.910 1.00 97.25 91 GLN A N 1
ATOM 747 C CA . GLN A 1 91 ? 18.949 4.962 -1.358 1.00 97.25 91 GLN A CA 1
ATOM 748 C C . GLN A 1 91 ? 18.019 3.987 -0.657 1.00 97.25 91 GLN A C 1
ATOM 750 O O . GLN A 1 91 ? 17.849 4.063 0.557 1.00 97.25 91 GLN A O 1
ATOM 755 N N . GLU A 1 92 ? 17.450 3.085 -1.439 1.00 96.38 92 GLU A N 1
ATOM 756 C CA . GLU A 1 92 ? 16.572 2.028 -0.972 1.00 96.38 92 GLU A CA 1
ATOM 757 C C . GLU A 1 92 ? 16.964 0.705 -1.632 1.00 96.38 92 GLU A C 1
ATOM 759 O O . GLU A 1 92 ? 17.591 0.668 -2.698 1.00 96.38 92 GLU A O 1
ATOM 764 N N . ASN A 1 93 ? 16.555 -0.393 -1.006 1.00 96.69 93 ASN A N 1
ATOM 765 C CA . ASN A 1 93 ? 16.743 -1.736 -1.534 1.00 96.69 93 ASN A CA 1
ATOM 766 C C . ASN A 1 93 ? 15.461 -2.189 -2.234 1.00 96.69 93 ASN A C 1
ATOM 768 O O . ASN A 1 93 ? 14.481 -2.565 -1.595 1.00 96.69 93 ASN A O 1
ATOM 772 N N . VAL A 1 94 ? 15.458 -2.142 -3.565 1.00 96.56 94 VAL A N 1
ATOM 773 C CA . VAL A 1 94 ? 14.303 -2.569 -4.360 1.00 96.56 94 VAL A CA 1
ATOM 774 C C . VAL A 1 94 ? 14.355 -4.079 -4.558 1.00 96.56 94 VAL A C 1
ATOM 776 O O . VAL A 1 94 ? 15.338 -4.609 -5.073 1.00 96.56 94 VAL A O 1
ATOM 779 N N . ARG A 1 95 ? 13.279 -4.779 -4.195 1.00 95.75 95 ARG A N 1
ATOM 780 C CA . ARG A 1 95 ? 13.181 -6.232 -4.338 1.00 95.75 95 ARG A CA 1
ATOM 781 C C . ARG A 1 95 ? 12.932 -6.613 -5.792 1.00 95.75 95 ARG A C 1
ATOM 783 O O . ARG A 1 95 ? 11.871 -6.294 -6.321 1.00 95.75 95 ARG A O 1
ATOM 790 N N . ASP A 1 96 ? 13.833 -7.367 -6.416 1.00 94.12 96 ASP A N 1
ATOM 791 C CA . ASP A 1 96 ? 13.492 -8.143 -7.611 1.00 94.12 96 ASP A CA 1
ATOM 792 C C . ASP A 1 96 ? 12.808 -9.435 -7.161 1.00 94.12 96 ASP A C 1
ATOM 794 O O . ASP A 1 96 ? 13.440 -10.361 -6.642 1.00 94.12 96 ASP A O 1
ATOM 798 N N . ILE A 1 97 ? 11.482 -9.479 -7.306 1.00 91.62 97 ILE A N 1
ATOM 799 C CA . ILE A 1 97 ? 10.680 -10.601 -6.817 1.00 91.62 97 ILE A CA 1
ATOM 800 C C . ILE A 1 97 ? 11.032 -11.895 -7.561 1.00 91.62 97 ILE A C 1
ATOM 802 O O . ILE A 1 97 ? 11.070 -12.959 -6.944 1.00 91.62 97 ILE A O 1
ATOM 806 N N . THR A 1 98 ? 11.310 -11.807 -8.863 1.00 87.62 98 THR A N 1
ATOM 807 C CA . THR A 1 98 ? 11.628 -12.970 -9.696 1.00 87.62 98 THR A CA 1
ATOM 808 C C . THR A 1 98 ? 13.012 -13.513 -9.355 1.00 87.62 98 THR A C 1
ATOM 810 O O . THR A 1 98 ? 13.167 -14.716 -9.154 1.00 87.62 98 THR A O 1
ATOM 813 N N . ALA A 1 99 ? 14.016 -12.634 -9.279 1.00 89.50 99 ALA A N 1
ATOM 814 C CA . ALA A 1 99 ? 15.391 -13.036 -8.980 1.00 89.50 99 ALA A CA 1
ATOM 815 C C . ALA A 1 99 ? 15.600 -13.393 -7.500 1.00 89.50 99 ALA A C 1
ATOM 817 O O . ALA A 1 99 ? 16.564 -14.072 -7.149 1.00 89.50 99 ALA A O 1
ATOM 818 N N . GLY A 1 100 ? 14.703 -12.944 -6.620 1.00 90.06 100 GLY A N 1
ATOM 819 C CA . GLY A 1 100 ? 14.816 -13.175 -5.189 1.00 90.06 100 GLY A CA 1
ATOM 820 C C . GLY A 1 100 ? 15.973 -12.405 -4.542 1.00 90.06 100 GLY A C 1
ATOM 821 O O . GLY A 1 100 ? 16.457 -12.815 -3.484 1.00 90.06 100 GLY A O 1
ATOM 822 N N . SER A 1 101 ? 16.390 -11.293 -5.146 1.00 94.12 101 SER A N 1
ATOM 823 C CA . SER A 1 101 ? 17.509 -10.454 -4.712 1.00 94.12 101 SER A CA 1
ATOM 824 C C . SER A 1 101 ? 17.098 -8.992 -4.580 1.00 94.12 101 SER A C 1
ATOM 826 O O . SER A 1 101 ? 16.160 -8.546 -5.240 1.00 94.12 101 SER A O 1
ATOM 828 N N . ASP A 1 102 ? 17.843 -8.238 -3.779 1.00 96.31 102 ASP A N 1
ATOM 829 C CA . ASP A 1 102 ? 17.615 -6.806 -3.601 1.00 96.31 102 ASP A CA 1
ATOM 830 C C . ASP A 1 102 ? 18.615 -6.004 -4.435 1.00 96.31 102 ASP A C 1
ATOM 832 O O . ASP A 1 102 ? 19.791 -6.359 -4.541 1.00 96.31 102 ASP A O 1
ATOM 836 N N . ILE A 1 103 ? 18.129 -4.931 -5.054 1.00 96.19 103 ILE A N 1
ATOM 837 C CA . ILE A 1 103 ? 18.894 -4.065 -5.945 1.00 96.19 103 ILE A CA 1
ATOM 838 C C . ILE A 1 103 ? 18.948 -2.672 -5.308 1.00 96.19 103 ILE A C 1
ATOM 840 O O . ILE A 1 103 ? 17.917 -1.993 -5.256 1.00 96.19 103 ILE A O 1
ATOM 844 N N . PRO A 1 104 ? 20.125 -2.222 -4.841 1.00 96.75 104 PRO A N 1
ATOM 845 C CA . PRO A 1 104 ? 20.288 -0.868 -4.334 1.00 96.75 104 PRO A CA 1
ATOM 846 C C . PRO A 1 104 ? 20.085 0.149 -5.458 1.00 96.75 104 PRO A C 1
ATOM 848 O O . PRO A 1 104 ? 20.768 0.103 -6.484 1.00 96.75 104 PRO A O 1
ATOM 851 N N . MET A 1 105 ? 19.162 1.086 -5.272 1.00 96.12 105 MET A N 1
ATOM 852 C CA . MET A 1 105 ? 18.964 2.216 -6.180 1.00 96.12 105 MET A CA 1
ATOM 853 C C . MET A 1 105 ? 18.359 3.399 -5.433 1.00 96.12 105 MET A C 1
ATOM 855 O O . MET A 1 105 ? 17.939 3.275 -4.286 1.00 96.12 105 MET A O 1
ATOM 859 N N . THR A 1 106 ? 18.324 4.572 -6.063 1.00 97.75 106 THR A N 1
ATOM 860 C CA . THR A 1 106 ? 17.635 5.708 -5.448 1.00 97.75 106 THR A CA 1
ATOM 861 C C . THR A 1 106 ? 16.125 5.605 -5.649 1.00 97.75 106 THR A C 1
ATOM 863 O O . THR A 1 106 ? 15.668 5.128 -6.694 1.00 97.75 106 THR A O 1
ATOM 866 N N . THR A 1 107 ? 15.342 6.105 -4.693 1.00 97.19 107 THR A N 1
ATOM 867 C CA . THR A 1 107 ? 13.875 6.166 -4.791 1.00 97.19 107 THR A CA 1
ATOM 868 C C . THR A 1 107 ? 13.432 6.860 -6.074 1.00 97.19 107 THR A C 1
ATOM 870 O O . THR A 1 107 ? 12.535 6.379 -6.763 1.00 97.19 107 THR A O 1
ATOM 873 N N . GLY A 1 108 ? 14.104 7.946 -6.465 1.00 97.12 108 GLY A N 1
ATOM 874 C CA . GLY A 1 108 ? 13.794 8.645 -7.707 1.00 97.12 108 GLY A CA 1
ATOM 875 C C . GLY A 1 108 ? 14.057 7.810 -8.961 1.00 97.12 108 GLY A C 1
ATOM 876 O O . GLY A 1 108 ? 13.250 7.818 -9.889 1.00 97.12 108 GLY A O 1
ATOM 877 N N . HIS A 1 109 ? 15.154 7.044 -9.002 1.00 97.62 109 HIS A N 1
ATOM 878 C CA . HIS A 1 109 ? 15.426 6.136 -10.120 1.00 97.62 109 HIS A CA 1
ATOM 879 C C . HIS A 1 109 ? 14.351 5.047 -10.236 1.00 97.62 109 HIS A C 1
ATOM 881 O O . HIS A 1 109 ? 13.860 4.781 -11.337 1.00 97.62 109 HIS A O 1
ATOM 887 N N . TYR A 1 110 ? 13.949 4.465 -9.104 1.00 96.88 110 TYR A N 1
ATOM 888 C CA . TYR A 1 110 ? 12.878 3.476 -9.057 1.00 96.88 110 TYR A CA 1
ATOM 889 C C . TYR A 1 110 ? 11.550 4.051 -9.569 1.00 96.88 110 TYR A C 1
ATOM 891 O O . TYR A 1 110 ? 10.956 3.500 -10.495 1.00 96.88 110 TYR A O 1
ATOM 899 N N . LEU A 1 111 ? 11.121 5.201 -9.038 1.00 96.81 111 LEU A N 1
ATOM 900 C CA . LEU A 1 111 ? 9.844 5.827 -9.396 1.00 96.81 111 LEU A CA 1
ATOM 901 C C . LEU A 1 111 ? 9.778 6.231 -10.873 1.00 96.81 111 LEU A C 1
ATOM 903 O O . LEU A 1 111 ? 8.781 5.946 -11.535 1.00 96.81 111 LEU A O 1
ATOM 907 N N . ARG A 1 112 ? 10.861 6.782 -11.438 1.00 96.69 112 ARG A N 1
ATOM 908 C CA . ARG A 1 112 ? 10.934 7.079 -12.882 1.00 96.69 112 ARG A CA 1
ATOM 909 C C . ARG A 1 112 ? 10.839 5.829 -13.757 1.00 96.69 112 ARG A C 1
ATOM 911 O O . ARG A 1 112 ? 10.349 5.903 -14.883 1.00 96.69 112 ARG A O 1
ATOM 918 N N . SER A 1 113 ? 11.267 4.680 -13.239 1.00 94.75 113 SER A N 1
ATOM 919 C CA . SER A 1 113 ? 11.209 3.395 -13.942 1.00 94.75 113 SER A CA 1
ATOM 920 C C . SER A 1 113 ? 9.822 2.743 -13.885 1.00 94.75 113 SER A C 1
ATOM 922 O O . SER A 1 113 ? 9.529 1.877 -14.711 1.00 94.75 113 SER A O 1
ATOM 924 N N . MET A 1 114 ? 8.934 3.172 -12.977 1.00 93.50 114 MET A N 1
ATOM 925 C CA . MET A 1 114 ? 7.615 2.557 -12.751 1.00 93.50 114 MET A CA 1
ATOM 926 C C . MET A 1 114 ? 6.785 2.448 -14.025 1.00 93.50 114 MET A C 1
ATOM 928 O O . MET A 1 114 ? 6.246 1.388 -14.316 1.00 93.50 114 MET A O 1
ATOM 932 N N . LYS A 1 115 ? 6.749 3.498 -14.852 1.00 92.56 115 LYS A N 1
ATOM 933 C CA . LYS A 1 115 ? 5.997 3.471 -16.115 1.00 92.56 115 LYS A CA 1
ATOM 934 C C . LYS A 1 115 ? 6.504 2.388 -17.073 1.00 92.56 115 LYS A C 1
ATOM 936 O O . LYS A 1 115 ? 5.705 1.736 -17.742 1.00 92.56 115 LYS A O 1
ATOM 941 N N . GLN A 1 116 ? 7.820 2.200 -17.166 1.00 93.12 116 GLN A N 1
ATOM 942 C CA . GLN A 1 116 ? 8.410 1.144 -17.992 1.00 93.12 116 GLN A CA 1
ATOM 943 C C . GLN A 1 116 ? 8.110 -0.240 -17.405 1.00 93.12 116 GLN A C 1
ATOM 945 O O . GLN A 1 116 ? 7.765 -1.158 -18.149 1.00 93.12 116 GLN A O 1
ATOM 950 N N . LEU A 1 117 ? 8.202 -0.367 -16.079 1.00 93.06 117 LEU A N 1
ATOM 951 C CA . LEU A 1 117 ? 7.918 -1.602 -15.356 1.00 93.06 117 LEU A CA 1
ATOM 952 C C . LEU A 1 117 ? 6.447 -2.025 -15.469 1.00 93.06 117 LEU A C 1
ATOM 954 O O . LEU A 1 117 ? 6.186 -3.210 -15.643 1.00 93.06 117 LEU A O 1
ATOM 958 N N . THR A 1 118 ? 5.512 -1.077 -15.446 1.00 91.56 118 THR A N 1
ATOM 959 C CA . THR A 1 118 ? 4.077 -1.299 -15.668 1.00 91.56 118 THR A CA 1
ATOM 960 C C . THR A 1 118 ? 3.791 -1.694 -17.116 1.00 91.56 118 THR A C 1
ATOM 962 O O . THR A 1 118 ? 3.216 -2.747 -17.386 1.00 91.56 118 THR A O 1
ATOM 965 N N . ASN A 1 119 ? 4.231 -0.875 -18.078 1.00 91.50 119 ASN A N 1
ATOM 966 C CA . ASN A 1 119 ? 3.803 -0.992 -19.479 1.00 91.50 119 ASN A CA 1
ATOM 967 C C . ASN A 1 119 ? 4.367 -2.212 -20.214 1.00 91.50 119 ASN A C 1
ATOM 969 O O . ASN A 1 119 ? 3.971 -2.497 -21.344 1.00 91.50 119 ASN A O 1
ATOM 973 N N . GLN A 1 120 ? 5.301 -2.939 -19.603 1.00 90.56 120 GLN A N 1
ATOM 974 C CA . GLN A 1 120 ? 5.792 -4.191 -20.165 1.00 90.56 120 GLN A CA 1
ATOM 975 C C . GLN A 1 120 ? 4.746 -5.323 -20.081 1.00 90.56 120 GLN A C 1
ATOM 977 O O . GLN A 1 120 ? 4.883 -6.319 -20.799 1.00 90.56 120 GLN A O 1
ATOM 982 N N . TRP A 1 121 ? 3.734 -5.192 -19.215 1.00 90.38 121 TRP A N 1
ATOM 983 C CA . TRP A 1 121 ? 2.719 -6.214 -18.973 1.00 90.38 121 TRP A CA 1
ATOM 984 C C . TRP A 1 121 ? 1.480 -6.029 -19.852 1.00 90.38 121 TRP A C 1
ATOM 986 O O . TRP A 1 121 ? 0.961 -4.932 -20.027 1.00 90.38 121 TRP A O 1
ATOM 996 N N . THR A 1 122 ? 0.982 -7.137 -20.394 1.00 90.69 122 THR A N 1
ATOM 997 C CA . THR A 1 122 ? -0.209 -7.223 -21.239 1.00 90.69 122 THR A CA 1
ATOM 998 C C . THR A 1 122 ? -1.040 -8.448 -20.851 1.00 90.69 122 THR A C 1
ATOM 1000 O O . THR A 1 122 ? -0.513 -9.395 -20.250 1.00 90.69 122 THR A O 1
ATOM 1003 N N . PRO A 1 123 ? -2.316 -8.519 -21.273 1.00 90.94 123 PRO A N 1
ATOM 1004 C CA . PRO A 1 123 ? -3.131 -9.707 -21.040 1.00 90.94 123 PRO A CA 1
ATOM 1005 C C . PRO A 1 123 ? -2.589 -11.006 -21.642 1.00 90.94 123 PRO A C 1
ATOM 1007 O O . PRO A 1 123 ? -2.963 -12.087 -21.202 1.00 90.94 123 PRO A O 1
ATOM 1010 N N . SER A 1 124 ? -1.689 -10.927 -22.624 1.00 92.12 124 SER A N 1
ATOM 1011 C CA . SER A 1 124 ? -1.061 -12.098 -23.239 1.00 92.12 124 SER A CA 1
ATOM 1012 C C . SER A 1 124 ? 0.262 -12.508 -22.591 1.00 92.12 124 SER A C 1
ATOM 1014 O O . SER A 1 124 ? 0.729 -13.617 -22.844 1.00 92.12 124 SER A O 1
ATOM 1016 N N . ASN A 1 125 ? 0.882 -11.652 -21.768 1.00 91.94 125 ASN A N 1
ATOM 1017 C CA . ASN A 1 125 ? 2.229 -11.891 -21.239 1.00 91.94 125 ASN A CA 1
ATOM 1018 C C . ASN A 1 125 ? 2.344 -11.812 -19.705 1.00 91.94 125 ASN A C 1
ATOM 1020 O O . ASN A 1 125 ? 3.445 -11.960 -19.182 1.00 91.94 125 ASN A O 1
ATOM 1024 N N . PHE A 1 126 ? 1.239 -11.619 -18.977 1.00 89.38 126 PHE A N 1
ATOM 1025 C CA . PHE A 1 126 ? 1.239 -11.426 -17.519 1.00 89.38 126 PHE A CA 1
ATOM 1026 C C . PHE A 1 126 ? 1.893 -12.561 -16.712 1.00 89.38 126 PHE A C 1
ATOM 1028 O O . PHE A 1 126 ? 2.260 -12.335 -15.562 1.00 89.38 126 PHE A O 1
ATOM 1035 N N . ARG A 1 127 ? 2.084 -13.747 -17.309 1.00 90.06 127 ARG A N 1
ATOM 1036 C CA . ARG A 1 127 ? 2.778 -14.913 -16.730 1.00 90.06 127 ARG A CA 1
ATOM 1037 C C . ARG A 1 127 ? 4.262 -15.049 -17.107 1.00 90.06 127 ARG A C 1
ATOM 1039 O O . ARG A 1 127 ? 4.897 -15.990 -16.644 1.00 90.06 127 ARG A O 1
ATOM 1046 N N . ASP A 1 128 ? 4.812 -14.171 -17.949 1.00 89.50 128 ASP A N 1
ATOM 1047 C CA . ASP A 1 128 ? 6.214 -14.246 -18.395 1.00 89.50 128 ASP A CA 1
ATOM 1048 C C . ASP A 1 128 ? 7.162 -13.959 -17.220 1.00 89.50 128 ASP A C 1
ATOM 1050 O O . ASP A 1 128 ? 7.223 -12.836 -16.718 1.00 89.50 128 ASP A O 1
ATOM 1054 N N . ASP A 1 129 ? 7.893 -14.978 -16.769 1.00 85.56 129 ASP A N 1
ATOM 1055 C CA . ASP A 1 129 ? 8.813 -14.891 -15.631 1.00 85.56 129 ASP A CA 1
ATOM 1056 C C . ASP A 1 129 ? 10.155 -14.241 -15.987 1.00 85.56 129 ASP A C 1
ATOM 1058 O O . ASP A 1 129 ? 10.927 -13.914 -15.094 1.00 85.56 129 ASP A O 1
ATOM 1062 N N . ARG A 1 130 ? 10.422 -13.957 -17.266 1.00 87.75 130 ARG A N 1
ATOM 1063 C CA . ARG A 1 130 ? 11.636 -13.236 -17.693 1.00 87.75 130 ARG A CA 1
ATOM 1064 C C . ARG A 1 130 ? 11.531 -11.723 -17.506 1.00 87.75 130 ARG A C 1
ATOM 1066 O O . ARG A 1 130 ? 12.526 -11.015 -17.641 1.00 87.75 130 ARG A O 1
ATOM 1073 N N . ARG A 1 131 ? 10.324 -11.214 -17.254 1.00 89.81 131 ARG A N 1
ATOM 1074 C CA . ARG A 1 131 ? 10.043 -9.788 -17.054 1.00 89.81 131 ARG A CA 1
ATOM 1075 C C . ARG A 1 131 ? 10.224 -9.413 -15.589 1.00 89.81 131 ARG A C 1
ATOM 1077 O O . ARG A 1 131 ? 9.837 -10.158 -14.689 1.00 89.81 131 ARG A O 1
ATOM 1084 N N . GLN A 1 132 ? 10.807 -8.241 -15.350 1.00 90.81 132 GLN A N 1
ATOM 1085 C CA . GLN A 1 132 ? 11.169 -7.821 -14.000 1.00 90.81 132 GLN A CA 1
ATOM 1086 C C . GLN A 1 132 ? 9.949 -7.379 -13.194 1.00 90.81 132 GLN A C 1
ATOM 1088 O O . GLN A 1 132 ? 9.132 -6.572 -13.645 1.00 90.81 132 GLN A O 1
ATOM 1093 N N . ARG A 1 133 ? 9.879 -7.868 -11.954 1.00 92.44 133 ARG A N 1
ATOM 1094 C CA . ARG A 1 133 ? 8.899 -7.469 -10.940 1.00 92.44 133 ARG A CA 1
ATOM 1095 C C . ARG A 1 133 ? 9.632 -6.809 -9.783 1.00 92.44 133 ARG A C 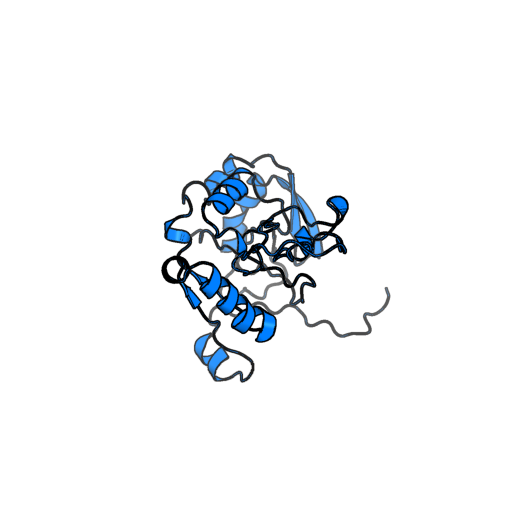1
ATOM 1097 O O . ARG A 1 133 ? 9.914 -7.443 -8.772 1.00 92.44 133 ARG A O 1
ATOM 1104 N N . LEU A 1 134 ? 9.973 -5.540 -9.977 1.00 95.19 134 LEU A N 1
ATOM 1105 C CA . LEU A 1 134 ? 10.610 -4.730 -8.945 1.00 95.19 134 LEU A CA 1
ATOM 1106 C C . LEU A 1 134 ? 9.576 -4.201 -7.948 1.00 95.19 134 LEU A C 1
ATOM 1108 O O . LEU A 1 134 ? 8.550 -3.672 -8.370 1.00 95.19 134 LEU A O 1
ATOM 1112 N N . TYR A 1 135 ? 9.836 -4.358 -6.653 1.00 95.62 135 TYR A N 1
ATOM 1113 C CA . TYR A 1 135 ? 8.928 -3.968 -5.580 1.00 95.62 135 TYR A CA 1
ATOM 1114 C C . TYR A 1 135 ? 9.692 -3.273 -4.456 1.00 95.62 135 TYR A C 1
ATOM 1116 O O . TYR A 1 135 ? 10.575 -3.856 -3.829 1.00 95.62 135 TYR A O 1
ATOM 1124 N N . LEU A 1 136 ? 9.346 -2.019 -4.191 1.00 94.44 136 LEU A N 1
ATOM 1125 C CA . LEU A 1 136 ? 9.872 -1.276 -3.058 1.00 94.44 136 LEU A CA 1
ATOM 1126 C C . LEU A 1 136 ? 8.994 -1.594 -1.845 1.00 94.44 136 LEU A C 1
ATOM 1128 O O . LEU A 1 136 ? 7.922 -1.015 -1.662 1.00 94.44 136 LEU A O 1
ATOM 1132 N N . LYS A 1 137 ? 9.414 -2.607 -1.091 1.00 90.69 137 LYS A N 1
ATOM 1133 C CA . LYS A 1 137 ? 8.683 -3.195 0.033 1.00 90.69 137 LYS A CA 1
ATOM 1134 C C . LYS A 1 137 ? 9.368 -2.804 1.335 1.00 90.69 137 LYS A C 1
ATOM 1136 O O . LYS A 1 137 ? 10.589 -2.727 1.367 1.00 90.69 137 LYS A O 1
ATOM 1141 N N . ASP A 1 138 ? 8.585 -2.646 2.396 1.00 88.44 138 ASP A N 1
ATOM 1142 C CA . ASP A 1 138 ? 9.106 -2.477 3.751 1.00 88.44 138 ASP A CA 1
ATOM 1143 C C . ASP A 1 138 ? 10.046 -1.257 3.883 1.00 88.44 138 ASP A C 1
ATOM 1145 O O . ASP A 1 138 ? 11.044 -1.319 4.595 1.00 88.44 138 ASP A O 1
ATOM 1149 N N . ILE A 1 139 ? 9.716 -0.133 3.231 1.00 91.56 139 ILE A N 1
ATOM 1150 C CA . ILE A 1 139 ? 10.423 1.135 3.474 1.00 91.56 139 ILE A CA 1
ATOM 1151 C C . ILE A 1 139 ? 9.785 1.905 4.627 1.00 91.56 139 ILE A C 1
ATOM 1153 O O . ILE A 1 139 ? 8.575 1.812 4.857 1.00 91.56 139 ILE A O 1
ATOM 1157 N N . ASP A 1 140 ? 10.584 2.727 5.299 1.00 89.75 140 ASP A N 1
ATOM 1158 C CA . ASP A 1 140 ? 10.077 3.655 6.306 1.00 89.75 140 ASP A CA 1
ATOM 1159 C C . ASP A 1 140 ? 9.078 4.641 5.695 1.00 89.75 140 ASP A C 1
ATOM 1161 O O . ASP A 1 140 ? 9.314 5.206 4.619 1.00 89.75 140 ASP A O 1
ATOM 1165 N N . CYS A 1 141 ? 7.972 4.881 6.400 1.00 90.56 141 CYS A N 1
ATOM 1166 C CA . CYS A 1 141 ? 7.044 5.943 6.043 1.00 90.56 141 CYS A CA 1
ATOM 1167 C C . CYS A 1 141 ? 7.742 7.312 6.089 1.00 90.56 141 CYS A C 1
ATOM 1169 O O . CYS A 1 141 ? 8.334 7.656 7.116 1.00 90.56 141 CYS A O 1
ATOM 1171 N N . PRO A 1 142 ? 7.642 8.120 5.016 1.00 93.69 142 PRO A N 1
ATOM 1172 C CA . PRO A 1 142 ? 7.962 9.539 5.064 1.00 93.69 142 PRO A CA 1
ATOM 1173 C C . PRO A 1 142 ? 7.342 10.216 6.288 1.00 93.69 142 PRO A C 1
ATOM 1175 O O . PRO A 1 142 ? 6.146 10.065 6.551 1.00 93.69 142 PRO A O 1
ATOM 1178 N N . VAL A 1 143 ? 8.137 10.996 7.019 1.00 92.94 143 VAL A N 1
ATOM 1179 C CA . VAL A 1 143 ? 7.675 11.682 8.238 1.00 92.94 143 VAL A CA 1
ATOM 1180 C C . VAL A 1 143 ? 6.467 12.579 7.955 1.00 92.94 143 VAL A C 1
ATOM 1182 O O . VAL A 1 143 ? 5.519 12.629 8.732 1.00 92.94 143 VAL A O 1
ATOM 1185 N N . GLU A 1 144 ? 6.425 13.204 6.779 1.00 94.88 144 GLU A N 1
ATOM 1186 C CA . GLU A 1 144 ? 5.315 14.056 6.368 1.00 94.88 144 GLU A CA 1
ATOM 1187 C C . GLU A 1 144 ? 4.012 13.265 6.185 1.00 94.88 144 GLU A C 1
ATOM 1189 O O . GLU A 1 144 ? 2.930 13.758 6.512 1.00 94.88 144 GLU A O 1
ATOM 1194 N N . TRP A 1 145 ? 4.105 12.032 5.677 1.00 93.44 145 TRP A N 1
ATOM 1195 C CA . TRP A 1 145 ? 2.956 11.136 5.548 1.00 93.44 145 TRP A CA 1
ATOM 1196 C C . TRP A 1 145 ? 2.479 10.672 6.914 1.00 93.44 145 TRP A C 1
ATOM 1198 O O . TRP A 1 145 ? 1.278 10.730 7.177 1.00 93.44 145 TRP A O 1
ATOM 1208 N N . HIS A 1 146 ? 3.404 10.266 7.786 1.00 90.44 146 HIS A N 1
ATOM 1209 C CA . HIS A 1 146 ? 3.096 9.889 9.161 1.00 90.44 146 HIS A CA 1
ATOM 1210 C C . HIS A 1 146 ? 2.326 11.006 9.885 1.00 90.44 146 HIS A C 1
ATOM 1212 O O . HIS A 1 146 ? 1.215 10.779 10.367 1.00 90.44 146 HIS A O 1
ATOM 1218 N N . ASP A 1 147 ? 2.849 12.233 9.869 1.00 90.88 147 ASP A N 1
ATOM 1219 C CA . ASP A 1 147 ? 2.247 13.382 10.551 1.00 90.88 147 ASP A CA 1
ATOM 1220 C C . ASP A 1 147 ? 0.870 13.755 9.989 1.00 90.88 147 ASP A C 1
ATOM 1222 O O . ASP A 1 147 ? -0.019 14.207 10.719 1.00 90.88 147 ASP A O 1
ATOM 1226 N N . ALA A 1 148 ? 0.674 13.605 8.677 1.00 91.50 148 ALA A N 1
ATOM 1227 C CA . ALA A 1 148 ? -0.622 13.830 8.049 1.00 91.50 148 ALA A CA 1
ATOM 1228 C C . ALA A 1 148 ? -1.636 12.745 8.439 1.00 91.50 148 ALA A C 1
ATOM 1230 O O . ALA A 1 148 ? -2.792 13.059 8.726 1.00 91.50 148 ALA A O 1
ATOM 1231 N N . LEU A 1 149 ? -1.206 11.483 8.479 1.00 89.31 149 LEU A N 1
ATOM 1232 C CA . LEU A 1 149 ? -2.037 10.342 8.857 1.00 89.31 149 LEU A CA 1
ATOM 1233 C C . LEU A 1 149 ? -2.453 10.413 10.330 1.00 89.31 149 LEU A C 1
ATOM 1235 O O . LEU A 1 149 ? -3.637 10.252 10.626 1.00 89.31 149 LEU A O 1
ATOM 1239 N N . GLN A 1 150 ? -1.530 10.757 11.231 1.00 86.94 150 GLN A N 1
ATOM 1240 C CA . GLN A 1 150 ? -1.794 10.899 12.667 1.00 86.94 150 GLN A CA 1
ATOM 1241 C C . GLN A 1 150 ? -2.898 11.921 12.974 1.00 86.94 150 GLN A C 1
ATOM 1243 O O . GLN A 1 150 ? -3.683 11.739 13.900 1.00 86.94 150 GLN A O 1
ATOM 1248 N N . LYS A 1 151 ? -3.009 12.986 12.171 1.00 87.94 151 LYS A N 1
ATOM 1249 C CA . LYS A 1 151 ? -4.043 14.026 12.333 1.00 87.94 151 LYS A CA 1
ATOM 1250 C C . LYS A 1 151 ? -5.432 13.591 11.864 1.00 87.94 151 LYS A C 1
ATOM 1252 O O . LYS A 1 151 ? -6.421 14.238 12.204 1.00 87.94 151 LYS A O 1
ATOM 1257 N N . VAL A 1 152 ? -5.511 12.565 11.019 1.00 85.88 152 VAL A N 1
ATOM 1258 C CA . VAL A 1 152 ? -6.735 12.205 10.285 1.00 85.88 152 VAL A CA 1
ATOM 1259 C C . VAL A 1 152 ? -7.309 10.868 10.745 1.00 85.88 152 VAL A C 1
ATOM 1261 O O . VAL A 1 152 ? -8.532 10.693 10.731 1.00 85.88 152 VAL A O 1
ATOM 1264 N N . ILE A 1 153 ? -6.451 9.925 11.130 1.00 83.38 153 ILE A N 1
ATOM 1265 C CA . ILE A 1 153 ? -6.844 8.610 11.631 1.00 83.38 153 ILE A CA 1
ATOM 1266 C C . ILE A 1 153 ? -7.335 8.740 13.072 1.00 83.38 153 ILE A C 1
ATOM 1268 O O . ILE A 1 153 ? -6.792 9.497 13.871 1.00 83.38 153 ILE A O 1
ATOM 1272 N N . HIS A 1 154 ? -8.392 7.995 13.403 1.00 77.12 154 HIS A N 1
ATOM 1273 C CA . HIS A 1 154 ? -8.911 7.953 14.765 1.00 77.12 154 HIS A CA 1
ATOM 1274 C C . HIS A 1 154 ? -7.811 7.463 15.724 1.00 77.12 154 HIS A C 1
ATOM 1276 O O . HIS A 1 154 ? -7.230 6.418 15.439 1.00 77.12 154 HIS A O 1
ATOM 1282 N N . PRO A 1 155 ? -7.560 8.122 16.868 1.00 74.38 155 PRO A N 1
ATOM 1283 C CA . PRO A 1 155 ? -6.479 7.757 17.786 1.00 74.38 155 PRO A CA 1
ATOM 1284 C C . PRO A 1 155 ? -6.436 6.269 18.165 1.00 74.38 155 PRO A C 1
ATOM 1286 O O . PRO A 1 155 ? -5.393 5.651 18.030 1.00 74.38 155 PRO A O 1
ATOM 1289 N N . ASN A 1 156 ? -7.574 5.640 18.488 1.00 71.38 156 ASN A N 1
ATOM 1290 C CA . ASN A 1 156 ? -7.636 4.190 18.782 1.00 71.38 156 ASN A CA 1
ATOM 1291 C C . ASN A 1 156 ? -7.256 3.265 17.614 1.00 71.38 156 ASN A C 1
ATOM 1293 O O . ASN A 1 156 ? -7.076 2.067 17.803 1.00 71.38 156 ASN A O 1
ATOM 1297 N N . LEU A 1 157 ? -7.249 3.787 16.391 1.00 75.06 157 LEU A N 1
ATOM 1298 C CA . LEU A 1 157 ? -6.828 3.057 15.202 1.00 75.06 157 LEU A CA 1
ATOM 1299 C C . LEU A 1 157 ? -5.397 3.396 14.812 1.00 75.06 157 LEU A C 1
ATOM 1301 O O . LEU A 1 157 ? -4.822 2.693 13.985 1.00 75.06 157 LEU A O 1
ATOM 1305 N N . PHE A 1 158 ? -4.851 4.491 15.335 1.00 77.00 158 PHE A N 1
ATOM 1306 C CA . PHE A 1 158 ? -3.486 4.863 15.049 1.00 77.00 158 PHE A CA 1
ATOM 1307 C C . PHE A 1 158 ? -2.551 3.889 15.762 1.00 77.00 158 PHE A C 1
ATOM 1309 O O . PHE A 1 158 ? -2.806 3.454 16.888 1.00 77.00 158 PHE A O 1
ATOM 1316 N N . TYR A 1 159 ? -1.513 3.492 15.044 1.00 69.81 159 TYR A N 1
ATOM 1317 C CA . TYR A 1 159 ? -0.528 2.539 15.519 1.00 69.81 159 TYR A CA 1
ATOM 1318 C C . TYR A 1 159 ? 0.268 3.135 16.689 1.00 69.81 159 TYR A C 1
ATOM 1320 O O . TYR A 1 159 ? 0.524 4.340 16.682 1.00 69.81 159 TYR A O 1
ATOM 1328 N N . LEU A 1 160 ? 0.620 2.319 17.691 1.00 63.69 160 LEU A N 1
ATOM 1329 C CA . LEU A 1 160 ? 1.184 2.789 18.965 1.00 63.69 160 LEU A CA 1
ATOM 1330 C C . LEU A 1 160 ? 0.298 3.820 19.678 1.00 63.69 160 LEU A C 1
ATOM 1332 O O . LEU A 1 160 ? 0.781 4.807 20.234 1.00 63.69 160 LEU A O 1
ATOM 1336 N N . ASN A 1 161 ? -1.021 3.618 19.659 1.00 65.31 161 ASN A N 1
ATOM 1337 C CA . ASN A 1 161 ? -1.890 4.464 20.464 1.00 65.31 161 ASN A CA 1
ATOM 1338 C C . ASN A 1 161 ? -1.579 4.284 21.957 1.00 65.31 161 ASN A C 1
ATOM 1340 O O . ASN A 1 161 ? -1.446 3.169 22.464 1.00 65.31 161 ASN A O 1
ATOM 1344 N N . GLU A 1 162 ? -1.472 5.413 22.651 1.00 58.28 162 GLU A N 1
ATOM 1345 C CA . GLU A 1 162 ? -1.341 5.484 24.109 1.00 58.28 162 GLU A CA 1
ATOM 1346 C C . GLU A 1 162 ? -2.705 5.672 24.785 1.00 58.28 162 GLU A C 1
ATOM 1348 O O . GLU A 1 162 ? -2.782 5.999 25.968 1.00 58.28 162 GLU A O 1
ATOM 1353 N N . ASN A 1 163 ? -3.799 5.500 24.035 1.00 52.75 163 ASN A N 1
ATOM 1354 C CA . ASN A 1 163 ? -5.140 5.727 24.546 1.00 52.75 163 ASN A CA 1
ATOM 1355 C C . ASN A 1 163 ? -5.484 4.669 25.595 1.00 52.75 163 ASN A C 1
ATOM 1357 O O . ASN A 1 163 ? -5.970 3.582 25.284 1.00 52.75 163 ASN A O 1
ATOM 1361 N N . SER A 1 164 ? -5.267 5.022 26.857 1.00 49.62 164 SER A N 1
ATOM 1362 C CA . SER A 1 164 ? -5.911 4.376 27.981 1.00 49.62 164 SER A CA 1
ATOM 1363 C C . SER A 1 164 ? -7.406 4.663 27.872 1.00 49.62 164 SER A C 1
ATOM 1365 O O . SER A 1 164 ? -7.866 5.790 28.051 1.00 49.62 164 SER A O 1
ATOM 1367 N N . SER A 1 165 ? -8.206 3.646 27.553 1.00 45.94 165 SER A N 1
ATOM 1368 C CA . SER A 1 165 ? -9.625 3.728 27.872 1.00 45.94 165 SER A CA 1
ATOM 1369 C C . SER A 1 165 ? -9.704 3.868 29.392 1.00 45.94 165 SER A C 1
ATOM 1371 O O . SER A 1 165 ? -9.354 2.921 30.103 1.00 45.94 165 SER A O 1
ATOM 1373 N N . GLU A 1 166 ? -10.098 5.037 29.905 1.00 39.56 166 GLU A N 1
ATOM 1374 C CA . GLU A 1 166 ? -10.496 5.154 31.306 1.00 39.56 166 GLU A CA 1
ATOM 1375 C C . GLU A 1 166 ? -11.577 4.099 31.536 1.00 39.56 166 GLU A C 1
ATOM 1377 O O . GLU A 1 166 ? -12.675 4.175 30.978 1.00 39.56 166 GLU A O 1
ATOM 1382 N N . ALA A 1 167 ? -11.225 3.051 32.281 1.00 39.47 167 ALA A N 1
ATOM 1383 C CA . ALA A 1 167 ? -12.150 1.996 32.634 1.00 39.47 167 ALA A CA 1
ATOM 1384 C C . ALA A 1 167 ? -13.381 2.648 33.271 1.00 39.47 167 ALA A C 1
ATOM 1386 O O . ALA A 1 167 ? -13.272 3.402 34.240 1.00 39.47 167 ALA A O 1
ATOM 1387 N N . GLY A 1 168 ? -14.547 2.396 32.676 1.00 37.94 168 GLY A N 1
ATOM 1388 C CA . GLY A 1 168 ? -15.813 2.938 33.135 1.00 37.94 168 GLY A CA 1
ATOM 1389 C C . GLY A 1 168 ? -16.017 2.678 34.624 1.00 37.94 168 GLY A C 1
ATOM 1390 O O . GLY A 1 168 ? -16.019 1.538 35.078 1.00 37.94 168 GLY A O 1
ATOM 1391 N N . GLY A 1 169 ? -16.219 3.754 35.374 1.00 32.50 169 GLY A N 1
ATOM 1392 C CA . GLY A 1 169 ? -16.570 3.701 36.780 1.00 32.50 169 GLY A CA 1
ATOM 1393 C C . GLY A 1 169 ? -16.873 5.103 37.273 1.00 32.50 169 GLY A C 1
ATOM 1394 O O . GLY A 1 169 ? -15.968 5.907 37.480 1.00 32.50 169 GLY A O 1
ATOM 1395 N N . VAL A 1 170 ? -18.159 5.408 37.442 1.00 34.94 170 VAL A N 1
ATOM 1396 C CA . VAL A 1 170 ? -18.615 6.574 38.202 1.00 34.94 170 VAL A CA 1
ATOM 1397 C C . VAL A 1 170 ? -17.907 6.534 39.558 1.00 34.94 170 VAL A C 1
ATOM 1399 O O . VAL A 1 170 ? -18.156 5.636 40.358 1.00 34.94 170 VAL A O 1
ATOM 1402 N N . ARG A 1 171 ? -16.990 7.477 39.804 1.00 33.09 171 ARG A N 1
ATOM 1403 C CA . ARG A 1 171 ? -16.322 7.629 41.100 1.00 33.09 171 ARG A CA 1
ATOM 1404 C C . ARG A 1 171 ? -17.346 8.115 42.120 1.00 33.09 171 ARG A C 1
ATOM 1406 O O . ARG A 1 171 ? -17.578 9.314 42.241 1.00 33.09 171 ARG A O 1
ATOM 1413 N N . GLN A 1 172 ? -17.941 7.190 42.861 1.00 36.03 172 GLN A N 1
ATOM 1414 C CA . GLN A 1 172 ? -18.481 7.493 44.177 1.00 36.03 172 GLN A CA 1
ATOM 1415 C C . GLN A 1 172 ? -17.354 7.188 45.166 1.00 36.03 172 GLN A C 1
ATOM 1417 O O . GLN A 1 172 ? -17.014 6.034 45.394 1.00 36.03 172 GLN A O 1
ATOM 1422 N N . GLN A 1 173 ? -16.687 8.245 45.635 1.00 34.44 173 GLN A N 1
ATOM 1423 C CA . GLN A 1 173 ? -15.652 8.156 46.662 1.00 34.44 173 GLN A CA 1
ATOM 1424 C C . GLN A 1 173 ? -16.277 7.593 47.937 1.00 34.44 173 GLN A C 1
ATOM 1426 O O . GLN A 1 173 ? -17.087 8.260 48.578 1.00 34.44 173 GLN A O 1
ATOM 1431 N N . THR A 1 174 ? -15.894 6.377 48.301 1.00 35.62 174 THR A N 1
ATOM 1432 C CA . THR A 1 174 ? -15.950 5.918 49.686 1.00 35.62 174 THR A CA 1
ATOM 1433 C C . THR A 1 174 ? -14.518 5.665 50.123 1.00 35.62 174 THR A C 1
ATOM 1435 O O . THR A 1 174 ? -13.813 4.864 49.511 1.00 35.62 174 THR A O 1
ATOM 1438 N N . ASP A 1 175 ? -14.091 6.426 51.127 1.00 38.09 175 ASP A N 1
ATOM 1439 C CA . ASP A 1 175 ? -12.815 6.278 51.815 1.00 38.09 175 ASP A CA 1
ATOM 1440 C C . ASP A 1 175 ? -12.802 4.931 52.537 1.00 38.09 175 ASP A C 1
ATOM 1442 O O . ASP A 1 175 ? -13.421 4.818 53.585 1.00 38.09 175 ASP A O 1
ATOM 1446 N N . ASP A 1 176 ? -12.191 3.912 51.935 1.00 40.38 176 ASP A N 1
ATOM 1447 C CA . ASP A 1 176 ? -11.555 2.772 52.610 1.00 40.38 176 ASP A CA 1
ATOM 1448 C C . ASP A 1 176 ? -11.142 1.750 51.542 1.00 40.38 176 ASP A C 1
ATOM 1450 O O . ASP A 1 176 ? -11.940 0.911 51.148 1.00 40.38 176 ASP A O 1
ATOM 1454 N N . ASP A 1 177 ? -9.894 1.808 51.065 1.00 34.72 177 ASP A N 1
ATOM 1455 C CA . ASP A 1 177 ? -9.214 0.586 50.622 1.00 34.72 177 ASP A CA 1
ATOM 1456 C C . ASP A 1 177 ? -7.686 0.742 50.671 1.00 34.72 177 ASP A C 1
ATOM 1458 O O . ASP A 1 177 ? -7.052 1.509 49.945 1.00 34.72 177 ASP A O 1
ATOM 1462 N N . ILE A 1 178 ? -7.105 -0.009 51.607 1.00 37.31 178 ILE A N 1
ATOM 1463 C CA . ILE A 1 178 ? -5.702 -0.019 52.054 1.00 37.31 178 ILE A CA 1
ATOM 1464 C C . ILE A 1 178 ? -4.853 -1.004 51.216 1.00 37.31 178 ILE A C 1
ATOM 1466 O O . ILE A 1 178 ? -3.720 -1.331 51.561 1.00 37.31 178 ILE A O 1
ATOM 1470 N N . PHE A 1 179 ? -5.348 -1.434 50.054 1.00 35.50 179 PHE A N 1
ATOM 1471 C CA . PHE A 1 179 ? -4.620 -2.286 49.112 1.00 35.50 179 PHE A CA 1
ATOM 1472 C C . PHE A 1 179 ? -4.452 -1.556 47.779 1.00 35.50 179 PHE A C 1
ATOM 1474 O O . PHE A 1 179 ? -5.276 -1.656 46.875 1.00 35.50 179 PHE A O 1
ATOM 1481 N N . ARG A 1 180 ? -3.364 -0.786 47.662 1.00 37.22 180 ARG A N 1
ATOM 1482 C CA . ARG A 1 180 ? -2.868 -0.313 46.363 1.00 37.22 180 ARG A CA 1
ATOM 1483 C C . ARG A 1 180 ? -2.278 -1.516 45.634 1.00 37.22 180 ARG A C 1
ATOM 1485 O O . ARG A 1 180 ? -1.082 -1.759 45.747 1.00 37.22 180 ARG A O 1
ATOM 1492 N N . ASP A 1 181 ? -3.123 -2.265 44.936 1.00 34.75 181 ASP A N 1
ATOM 1493 C CA . ASP A 1 181 ? -2.644 -3.061 43.813 1.00 34.75 181 ASP A CA 1
ATOM 1494 C C . ASP A 1 181 ? -2.150 -2.084 42.744 1.00 34.75 181 ASP A C 1
ATOM 1496 O O . ASP A 1 181 ? -2.794 -1.062 42.466 1.00 34.75 181 ASP A O 1
ATOM 1500 N N . ASP A 1 182 ? -0.956 -2.366 42.228 1.00 35.09 182 ASP A N 1
ATOM 1501 C CA . ASP A 1 182 ? -0.290 -1.613 41.175 1.00 35.09 182 ASP A CA 1
ATOM 1502 C C . ASP A 1 182 ? -1.300 -1.212 40.107 1.00 35.09 182 ASP A C 1
ATOM 1504 O O . ASP A 1 182 ? -2.028 -2.057 39.587 1.00 35.09 182 ASP A O 1
ATOM 1508 N N . ALA A 1 183 ? -1.370 0.098 39.847 1.00 38.16 183 ALA A N 1
ATOM 1509 C CA . ALA A 1 183 ? -2.300 0.730 38.925 1.00 38.16 183 ALA A CA 1
ATOM 1510 C C . ALA A 1 183 ? -2.570 -0.192 37.737 1.00 38.16 183 ALA A C 1
ATOM 1512 O O . ALA A 1 183 ? -1.677 -0.394 36.915 1.00 38.16 183 ALA A O 1
ATOM 1513 N N . ALA A 1 184 ? -3.773 -0.777 37.694 1.00 39.75 184 ALA A N 1
ATOM 1514 C CA . ALA A 1 184 ? -4.210 -1.634 36.607 1.00 39.75 184 ALA A CA 1
ATOM 1515 C C . ALA A 1 184 ? -4.040 -0.837 35.314 1.00 39.75 184 ALA A C 1
ATOM 1517 O O . ALA A 1 184 ? -4.844 0.044 34.999 1.00 39.75 184 ALA A O 1
ATOM 1518 N N . ALA A 1 185 ? -2.918 -1.077 34.637 1.00 39.12 185 ALA A N 1
ATOM 1519 C CA . ALA A 1 185 ? -2.536 -0.374 33.436 1.00 39.12 185 ALA A CA 1
ATOM 1520 C C . ALA A 1 185 ? -3.655 -0.636 32.437 1.00 39.12 185 ALA A C 1
ATOM 1522 O O . ALA A 1 185 ? -3.901 -1.785 32.065 1.00 39.12 185 ALA A O 1
ATOM 1523 N N . ALA A 1 186 ? -4.396 0.415 32.085 1.00 40.88 186 ALA A N 1
ATOM 1524 C CA . ALA A 1 186 ? -5.422 0.329 31.063 1.00 40.88 186 ALA A CA 1
ATOM 1525 C C . ALA A 1 186 ? -4.792 -0.354 29.846 1.00 40.88 186 ALA A C 1
ATOM 1527 O O . ALA A 1 186 ? -3.735 0.087 29.389 1.00 40.88 186 ALA A O 1
ATOM 1528 N N . SER A 1 187 ? -5.373 -1.468 29.386 1.00 46.59 187 SER A N 1
ATOM 1529 C CA . SER A 1 187 ? -4.754 -2.237 28.311 1.00 46.59 187 SER A CA 1
ATOM 1530 C C . SER A 1 187 ? -4.671 -1.332 27.093 1.00 46.59 187 SER A C 1
ATOM 1532 O O . SER A 1 187 ? -5.711 -0.927 26.567 1.00 46.59 187 SER A O 1
ATOM 1534 N N . ALA A 1 188 ? -3.459 -0.995 26.659 1.00 50.34 188 ALA A N 1
ATOM 1535 C CA . ALA A 1 188 ? -3.297 -0.336 25.381 1.00 50.34 188 ALA A CA 1
ATOM 1536 C C . ALA A 1 188 ? -3.999 -1.204 24.327 1.00 50.34 188 ALA A C 1
ATOM 1538 O O . ALA A 1 188 ? -3.827 -2.425 24.306 1.00 50.34 188 ALA A O 1
ATOM 1539 N N . GLY A 1 189 ? -4.827 -0.589 23.479 1.00 56.25 189 GLY A N 1
ATOM 1540 C CA . GLY A 1 189 ? -5.560 -1.305 22.428 1.00 56.25 189 GLY A CA 1
ATOM 1541 C C . GLY A 1 189 ? -4.645 -1.921 21.361 1.00 56.25 189 GLY A C 1
ATOM 1542 O O . GLY A 1 189 ? -5.125 -2.601 20.456 1.00 56.25 189 GLY A O 1
ATOM 1543 N N . ASP A 1 190 ? -3.337 -1.677 21.467 1.00 65.31 190 ASP A N 1
ATOM 1544 C CA . ASP A 1 190 ? -2.274 -2.209 20.633 1.00 65.31 190 ASP A CA 1
ATOM 1545 C C . ASP A 1 190 ? -1.260 -2.986 21.495 1.00 65.31 190 ASP A C 1
ATOM 1547 O O . ASP A 1 190 ? -0.677 -2.459 22.449 1.00 65.31 190 ASP A O 1
ATOM 1551 N N . LEU A 1 191 ? -1.022 -4.250 21.129 1.00 62.59 191 LEU A N 1
ATOM 1552 C CA . LEU A 1 191 ? -0.006 -5.102 21.752 1.00 62.59 191 LEU A CA 1
ATOM 1553 C C . LEU A 1 191 ? 1.376 -4.435 21.705 1.00 62.59 191 LEU A C 1
ATOM 1555 O O . LEU A 1 191 ? 2.144 -4.557 22.657 1.00 62.59 191 LEU A O 1
ATOM 1559 N N . MET A 1 192 ? 1.676 -3.702 20.629 1.00 68.19 192 MET A N 1
ATOM 1560 C CA . MET A 1 192 ? 2.973 -3.054 20.437 1.00 68.19 192 MET A CA 1
ATOM 1561 C C . MET A 1 192 ? 3.202 -1.908 21.425 1.00 68.19 192 MET A C 1
ATOM 1563 O O . MET A 1 192 ? 4.321 -1.741 21.904 1.00 68.19 192 MET A O 1
ATOM 1567 N N . SER A 1 193 ? 2.153 -1.186 21.828 1.00 67.56 193 SER A N 1
ATOM 1568 C CA . SER A 1 193 ? 2.245 -0.174 22.891 1.00 67.56 193 SER A CA 1
ATOM 1569 C C . SER A 1 193 ? 2.631 -0.779 24.248 1.00 67.56 193 SER A C 1
ATOM 1571 O O . SER A 1 193 ? 3.204 -0.089 25.088 1.00 67.56 193 SER A O 1
ATOM 1573 N N . SER A 1 194 ? 2.355 -2.071 24.459 1.00 66.56 194 SER A N 1
ATOM 1574 C CA . SER A 1 194 ? 2.663 -2.780 25.709 1.00 66.56 194 SER A CA 1
ATOM 1575 C C . SER A 1 194 ? 4.094 -3.340 25.765 1.00 66.56 194 SER A C 1
ATOM 1577 O O . SER A 1 194 ? 4.518 -3.821 26.815 1.00 66.56 194 SER A O 1
ATOM 1579 N N . LEU A 1 195 ? 4.845 -3.310 24.657 1.00 69.19 195 LEU A N 1
ATOM 1580 C CA . LEU A 1 195 ? 6.220 -3.817 24.595 1.00 69.19 195 LEU A CA 1
ATOM 1581 C C . LEU A 1 195 ? 7.246 -2.733 24.987 1.00 69.19 195 LEU A C 1
ATOM 1583 O O . LEU A 1 195 ? 6.954 -1.543 24.835 1.00 69.19 195 LEU A O 1
ATOM 1587 N N . PRO A 1 196 ? 8.456 -3.105 25.453 1.00 75.56 196 PRO A N 1
ATOM 1588 C CA . PRO A 1 196 ? 9.592 -2.185 25.566 1.00 75.56 196 PRO A CA 1
ATOM 1589 C C . PRO A 1 196 ? 9.929 -1.534 24.222 1.00 75.56 196 PRO A C 1
ATOM 1591 O O . PRO A 1 196 ? 9.724 -2.155 23.179 1.00 75.56 196 PRO A O 1
ATOM 1594 N N . GLU A 1 197 ? 10.445 -0.304 24.237 1.00 74.12 197 GLU A N 1
ATOM 1595 C CA . GLU A 1 197 ? 10.686 0.515 23.038 1.00 74.12 197 GLU A CA 1
ATOM 1596 C C . GLU A 1 197 ? 11.536 -0.204 21.977 1.00 74.12 197 GLU A C 1
ATOM 1598 O O . GLU A 1 197 ? 11.228 -0.132 20.786 1.00 74.12 197 GLU A O 1
ATOM 1603 N N . GLU A 1 198 ? 12.544 -0.958 22.412 1.00 74.81 198 GLU A N 1
ATOM 1604 C CA . GLU A 1 198 ? 13.448 -1.751 21.579 1.00 74.81 198 GLU A CA 1
ATOM 1605 C C . GLU A 1 198 ? 12.785 -2.968 20.908 1.00 74.81 198 GLU A C 1
ATOM 1607 O O . GLU A 1 198 ? 13.351 -3.547 19.981 1.00 74.81 198 GLU A O 1
ATOM 1612 N N . MET A 1 199 ? 11.593 -3.364 21.364 1.00 67.88 199 MET A N 1
ATOM 1613 C CA . MET A 1 199 ? 10.808 -4.477 20.818 1.00 67.88 199 MET A CA 1
ATOM 1614 C C . MET A 1 199 ? 9.584 -4.011 20.020 1.00 67.88 199 MET A C 1
ATOM 1616 O O . MET A 1 199 ? 8.858 -4.843 19.471 1.00 67.88 199 MET A O 1
ATOM 1620 N N . ARG A 1 200 ? 9.337 -2.698 19.937 1.00 73.88 200 ARG A N 1
ATOM 1621 C CA . ARG A 1 200 ? 8.250 -2.139 19.127 1.00 73.88 200 ARG A CA 1
ATOM 1622 C C . ARG A 1 200 ? 8.695 -2.092 17.673 1.00 73.88 200 ARG A C 1
ATOM 1624 O O . ARG A 1 200 ? 9.762 -1.566 17.368 1.00 73.88 200 ARG A O 1
ATOM 1631 N N . ALA A 1 201 ? 7.855 -2.547 16.746 1.00 68.38 201 ALA A N 1
ATOM 1632 C CA . ALA A 1 201 ? 7.992 -2.055 15.378 1.00 68.38 201 ALA A CA 1
ATOM 1633 C C . ALA A 1 201 ? 7.595 -0.576 15.429 1.00 68.38 201 ALA A C 1
ATOM 1635 O O . ALA A 1 201 ? 6.458 -0.284 15.756 1.00 68.38 201 ALA A O 1
ATOM 1636 N N . GLN A 1 202 ? 8.513 0.367 15.252 1.00 62.91 202 GLN A N 1
ATOM 1637 C CA . GLN A 1 202 ? 8.217 1.789 15.497 1.00 62.91 202 GLN A CA 1
ATOM 1638 C C . GLN A 1 202 ? 7.648 2.511 14.270 1.00 62.91 202 GLN A C 1
ATOM 1640 O O . GLN A 1 202 ? 7.189 3.645 14.373 1.00 62.91 202 GLN A O 1
ATOM 1645 N N . ASN A 1 203 ? 7.683 1.875 13.101 1.00 66.06 203 ASN A N 1
ATOM 1646 C CA . ASN A 1 203 ? 7.420 2.524 11.829 1.00 66.06 203 ASN A CA 1
ATOM 1647 C C . ASN A 1 203 ? 6.118 2.044 11.179 1.00 66.06 203 ASN A C 1
ATOM 1649 O O . ASN A 1 203 ? 5.816 0.856 11.057 1.00 66.06 203 ASN A O 1
ATOM 1653 N N . LEU A 1 204 ? 5.355 3.015 10.679 1.00 79.19 204 LEU A N 1
ATOM 1654 C CA . LEU A 1 204 ? 4.409 2.752 9.610 1.00 79.19 204 LEU A CA 1
ATOM 1655 C C . LEU A 1 204 ? 5.224 2.360 8.367 1.00 79.19 204 LEU A C 1
ATOM 1657 O O . LEU A 1 204 ? 6.122 3.094 7.959 1.00 79.19 204 LEU A O 1
ATOM 1661 N N . MET A 1 205 ? 4.923 1.209 7.770 1.00 86.00 205 MET A N 1
ATOM 1662 C CA . MET A 1 205 ? 5.648 0.721 6.593 1.00 86.00 205 MET A CA 1
ATOM 1663 C C . MET A 1 205 ? 4.980 1.186 5.307 1.00 86.00 205 MET A C 1
ATOM 1665 O O . MET A 1 205 ? 3.759 1.083 5.151 1.00 86.00 205 MET A O 1
ATOM 1669 N N . CYS A 1 206 ? 5.790 1.624 4.353 1.00 90.12 206 CYS A N 1
ATOM 1670 C CA . CYS A 1 206 ? 5.345 2.011 3.026 1.00 90.12 206 CYS A CA 1
ATOM 1671 C C . CYS A 1 206 ? 5.739 0.964 1.980 1.00 90.12 206 CYS A C 1
ATOM 1673 O O . CYS A 1 206 ? 6.72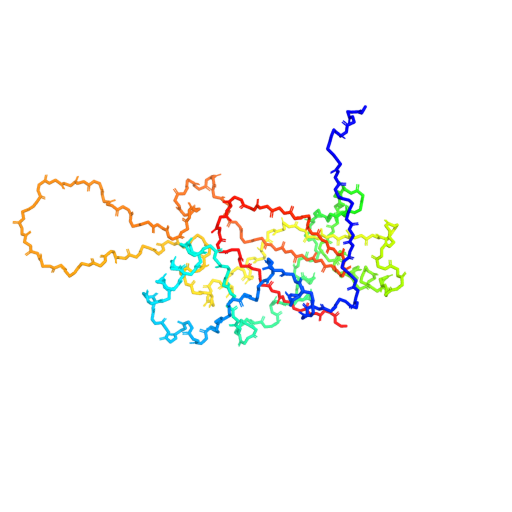7 0.239 2.105 1.00 90.12 206 CYS A O 1
ATOM 1675 N N . TYR A 1 207 ? 4.904 0.868 0.948 1.00 92.75 207 TYR A N 1
ATOM 1676 C CA . TYR A 1 207 ? 5.008 -0.124 -0.112 1.00 92.75 207 TYR A CA 1
ATOM 1677 C C . TYR A 1 207 ? 4.704 0.561 -1.439 1.00 92.75 207 TYR A C 1
ATOM 1679 O O . TYR A 1 207 ? 3.644 1.168 -1.586 1.00 92.75 207 TYR A O 1
ATOM 1687 N N . VAL A 1 208 ? 5.609 0.450 -2.406 1.00 94.19 208 VAL A N 1
ATOM 1688 C CA . VAL A 1 208 ? 5.432 1.004 -3.750 1.00 94.19 208 VAL A CA 1
ATOM 1689 C C . VAL A 1 208 ? 5.748 -0.084 -4.761 1.00 94.19 208 VAL A C 1
ATOM 1691 O O . VAL A 1 208 ? 6.886 -0.536 -4.873 1.00 94.19 208 VAL A O 1
ATOM 1694 N N . GLY A 1 209 ? 4.740 -0.513 -5.510 1.00 93.12 209 GLY A N 1
ATOM 1695 C CA . GLY A 1 209 ? 4.850 -1.564 -6.518 1.00 93.12 209 GLY A CA 1
ATOM 1696 C C . GLY A 1 209 ? 4.029 -1.230 -7.754 1.00 93.12 209 GLY A C 1
ATOM 1697 O O . GLY A 1 209 ? 3.123 -0.402 -7.702 1.00 93.12 209 GLY A O 1
ATOM 1698 N N . HIS A 1 210 ? 4.382 -1.854 -8.873 1.00 90.88 210 HIS A N 1
ATOM 1699 C CA . HIS A 1 210 ? 3.640 -1.780 -10.134 1.00 90.88 210 HIS A CA 1
ATOM 1700 C C . HIS A 1 210 ? 2.814 -3.051 -10.352 1.00 90.88 210 HIS A C 1
ATOM 1702 O O . HIS A 1 210 ? 2.862 -3.995 -9.552 1.00 90.88 210 HIS A O 1
ATOM 1708 N N . GLU A 1 211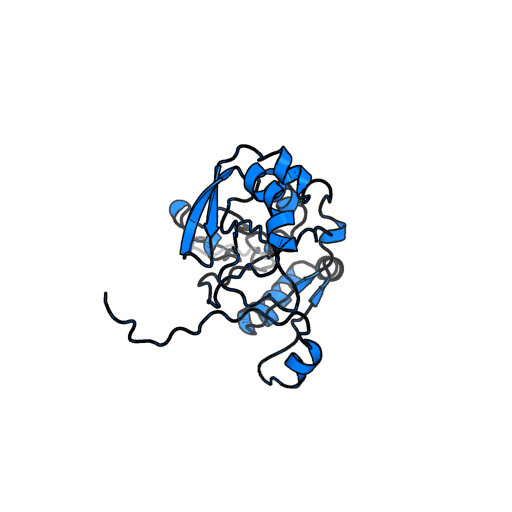 ? 2.050 -3.076 -11.439 1.00 84.06 211 GLU A N 1
ATOM 1709 C CA . GLU A 1 211 ? 1.212 -4.192 -11.849 1.00 84.06 211 GLU A CA 1
ATOM 1710 C C . GLU A 1 211 ? 1.984 -5.517 -11.854 1.00 84.06 211 GLU A C 1
ATOM 1712 O O . GLU A 1 211 ? 2.982 -5.723 -12.544 1.00 84.06 211 GLU A O 1
ATOM 1717 N N . GLY A 1 212 ? 1.472 -6.461 -11.068 1.00 81.75 212 GLY A N 1
ATOM 1718 C CA . GLY A 1 212 ? 2.027 -7.800 -10.966 1.00 81.75 212 GLY A CA 1
ATOM 1719 C C . GLY A 1 212 ? 3.211 -7.931 -10.005 1.00 81.75 212 GLY A C 1
ATOM 1720 O O . GLY A 1 212 ? 3.780 -9.018 -9.915 1.00 81.75 212 GLY A O 1
ATOM 1721 N N . THR A 1 213 ? 3.576 -6.892 -9.255 1.00 89.81 213 THR A N 1
ATOM 1722 C CA . THR A 1 213 ? 4.276 -7.111 -7.979 1.00 89.81 213 THR A CA 1
ATOM 1723 C C . THR A 1 213 ? 3.369 -7.894 -7.023 1.00 89.81 213 THR A C 1
ATOM 1725 O O . THR A 1 213 ? 2.142 -7.815 -7.103 1.00 89.81 213 THR A O 1
ATOM 1728 N N . TYR A 1 214 ? 3.951 -8.715 -6.148 1.00 87.38 214 TYR A N 1
ATOM 1729 C CA . TYR A 1 214 ? 3.188 -9.550 -5.225 1.00 87.38 214 TYR A CA 1
ATOM 1730 C C . TYR A 1 214 ? 3.950 -9.791 -3.927 1.00 87.38 214 TYR A C 1
ATOM 1732 O O . TYR A 1 214 ? 5.177 -9.731 -3.870 1.00 87.38 214 TYR A O 1
ATOM 1740 N N . THR A 1 215 ? 3.196 -10.107 -2.877 1.00 84.94 215 THR A N 1
ATOM 1741 C CA . THR A 1 215 ? 3.729 -10.672 -1.637 1.00 84.94 215 THR A CA 1
ATOM 1742 C C . THR A 1 215 ? 3.124 -12.066 -1.477 1.00 84.94 215 THR A C 1
ATOM 1744 O O . THR A 1 215 ? 1.901 -12.183 -1.573 1.00 84.94 215 THR A O 1
ATOM 1747 N N . PRO A 1 216 ? 3.930 -13.128 -1.282 1.00 80.94 216 PRO A N 1
ATOM 1748 C CA . PRO A 1 216 ? 3.403 -14.465 -1.030 1.00 80.94 216 PRO A CA 1
ATOM 1749 C C . PRO A 1 216 ? 2.396 -14.474 0.124 1.00 80.94 216 PRO A C 1
ATOM 1751 O O . PRO A 1 216 ? 2.525 -13.701 1.078 1.00 80.94 216 PRO A O 1
ATOM 1754 N N . ALA A 1 217 ? 1.404 -15.362 0.046 1.00 79.88 217 ALA A N 1
ATOM 1755 C CA . ALA A 1 217 ? 0.430 -15.525 1.116 1.00 79.88 217 ALA A CA 1
ATOM 1756 C C . ALA A 1 217 ? 1.145 -15.914 2.417 1.00 79.88 217 ALA A C 1
ATOM 1758 O O . ALA A 1 217 ? 1.860 -16.914 2.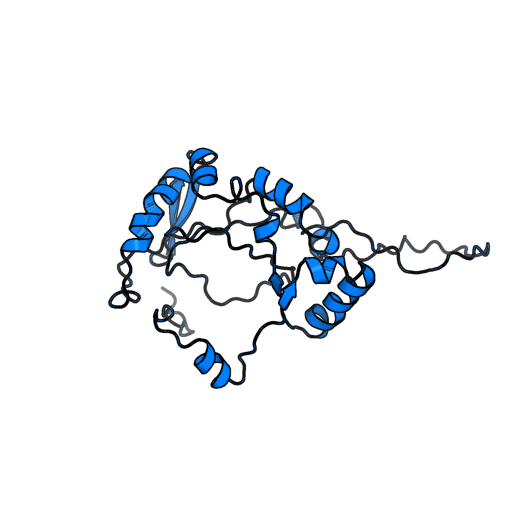475 1.00 79.88 217 ALA A O 1
ATOM 1759 N N . HIS A 1 218 ? 0.945 -15.116 3.458 1.00 76.50 218 HIS A N 1
ATOM 1760 C CA . HIS A 1 218 ? 1.504 -15.338 4.783 1.00 76.50 218 HIS A CA 1
ATOM 1761 C C . HIS A 1 218 ? 0.520 -14.825 5.837 1.00 76.50 218 HIS A C 1
ATOM 1763 O O . HIS A 1 218 ? -0.450 -14.134 5.519 1.00 76.50 218 HIS A O 1
ATOM 1769 N N . ARG A 1 219 ? 0.747 -15.211 7.093 1.00 73.31 219 ARG A N 1
ATOM 1770 C CA . ARG A 1 219 ? 0.035 -14.665 8.248 1.00 73.31 219 ARG A CA 1
ATOM 1771 C C . ARG A 1 219 ? 1.028 -13.850 9.051 1.00 73.31 219 ARG A C 1
ATOM 1773 O O . ARG A 1 219 ? 2.080 -14.366 9.421 1.00 73.31 219 ARG A O 1
ATOM 1780 N N . GLU A 1 220 ? 0.697 -12.594 9.290 1.00 67.25 220 GLU A N 1
ATOM 1781 C CA . GLU A 1 220 ? 1.459 -11.759 10.208 1.00 67.25 220 GLU A CA 1
ATOM 1782 C C . GLU A 1 220 ? 1.081 -12.150 11.646 1.00 67.25 220 GLU A C 1
ATOM 1784 O O . GLU A 1 220 ? -0.079 -12.443 11.935 1.00 67.25 220 GLU A O 1
ATOM 1789 N N . MET A 1 221 ? 2.070 -12.212 12.544 1.00 56.69 221 MET A N 1
ATOM 1790 C CA . MET A 1 221 ? 1.815 -12.461 13.974 1.00 56.69 221 MET A CA 1
ATOM 1791 C C . MET A 1 221 ? 1.136 -11.267 14.638 1.00 56.69 221 MET A C 1
ATOM 1793 O O . MET A 1 221 ? 0.423 -11.417 15.628 1.00 56.69 221 MET A O 1
ATOM 1797 N N . CYS A 1 222 ? 1.352 -10.080 14.078 1.00 54.03 222 CYS A N 1
ATOM 1798 C CA . CYS A 1 222 ? 0.662 -8.891 14.504 1.00 54.03 222 CYS A CA 1
ATOM 1799 C C . CYS A 1 222 ? -0.789 -9.024 14.039 1.00 54.03 222 CYS A C 1
ATOM 1801 O O . CYS A 1 222 ? -1.096 -8.825 12.868 1.00 54.03 222 CYS A O 1
ATOM 1803 N N . ALA A 1 223 ? -1.705 -9.280 14.971 1.00 40.16 223 ALA A N 1
ATOM 1804 C CA . ALA A 1 223 ? -3.106 -8.888 14.821 1.00 40.16 223 ALA A CA 1
ATOM 1805 C C . ALA A 1 223 ? -3.244 -7.349 14.845 1.00 40.16 223 ALA A C 1
ATOM 1807 O O . ALA A 1 223 ? -4.222 -6.813 15.362 1.00 40.16 223 ALA A O 1
ATOM 1808 N N . SER A 1 224 ? -2.232 -6.628 14.348 1.00 41.88 224 SER A N 1
ATOM 1809 C CA . SER A 1 224 ? -2.269 -5.190 14.219 1.00 41.88 224 SER A CA 1
ATOM 1810 C C . SER A 1 224 ? -3.427 -4.853 13.295 1.00 41.88 224 SER A C 1
ATOM 1812 O O . SER A 1 224 ? -3.741 -5.574 12.341 1.00 41.88 224 SER A O 1
ATOM 1814 N N . LEU A 1 225 ? -4.080 -3.734 13.580 1.00 42.16 225 LEU A N 1
ATOM 1815 C CA . LEU A 1 225 ? -4.891 -3.030 12.602 1.00 42.16 225 LEU A CA 1
ATOM 1816 C C . LEU A 1 225 ? -3.955 -2.635 11.449 1.00 42.16 225 LEU A C 1
ATOM 1818 O O . LEU A 1 225 ? -3.451 -1.519 11.396 1.00 42.16 225 LEU A O 1
ATOM 1822 N N . GLY A 1 226 ? -3.655 -3.580 10.559 1.00 39.53 226 GLY A N 1
ATOM 1823 C CA . GLY A 1 226 ? -2.819 -3.378 9.391 1.00 39.53 226 GLY A CA 1
ATOM 1824 C C . GLY A 1 226 ? -3.538 -2.428 8.450 1.00 39.53 226 GLY A C 1
ATOM 1825 O O . GLY A 1 226 ? -4.382 -2.835 7.652 1.00 39.53 226 GLY A O 1
ATOM 1826 N N . GLN A 1 227 ? -3.241 -1.140 8.567 1.00 43.69 227 GLN A N 1
ATOM 1827 C CA . GLN A 1 227 ? -3.819 -0.123 7.706 1.00 43.69 227 GLN A CA 1
ATOM 1828 C C . GLN A 1 227 ? -3.054 -0.098 6.386 1.00 43.69 227 GLN A C 1
ATOM 1830 O O . GLN A 1 227 ? -1.939 0.406 6.288 1.00 43.69 227 GLN A O 1
ATOM 1835 N N . LYS A 1 228 ? -3.660 -0.665 5.342 1.00 40.00 228 LYS A N 1
ATOM 1836 C CA . LYS A 1 228 ? -3.176 -0.525 3.965 1.00 40.00 228 LYS A CA 1
ATOM 1837 C C . LYS A 1 228 ? -3.917 0.633 3.298 1.00 40.00 228 LYS A C 1
ATOM 1839 O O . LYS A 1 228 ? -5.021 0.458 2.779 1.00 40.00 228 LYS A O 1
ATOM 1844 N N . HIS A 1 229 ? -3.310 1.817 3.292 1.00 38.69 229 HIS A N 1
ATOM 1845 C CA . HIS A 1 229 ? -3.790 2.937 2.484 1.00 38.69 229 HIS A CA 1
ATOM 1846 C C . HIS A 1 229 ? -3.285 2.786 1.046 1.00 38.69 229 HIS A C 1
ATOM 1848 O O . HIS A 1 229 ? -2.086 2.691 0.811 1.00 38.69 229 HIS A O 1
ATOM 1854 N N . HIS A 1 230 ? -4.206 2.749 0.081 1.00 38.56 230 HIS A N 1
ATOM 1855 C CA . HIS A 1 230 ? -3.870 2.732 -1.342 1.00 38.56 230 HIS A CA 1
ATOM 1856 C C . HIS A 1 230 ? -4.012 4.156 -1.891 1.00 38.56 230 HIS A C 1
ATOM 1858 O O . HIS A 1 230 ? -5.121 4.690 -1.931 1.00 38.56 230 HIS A O 1
ATOM 1864 N N . GLY A 1 231 ? -2.899 4.775 -2.285 1.00 32.19 231 GLY A N 1
ATOM 1865 C CA . GLY A 1 231 ? -2.867 6.080 -2.944 1.00 32.19 231 GLY A CA 1
ATOM 1866 C C . GLY A 1 231 ? -2.449 5.941 -4.406 1.00 32.19 231 GLY A C 1
ATOM 1867 O O . GLY A 1 231 ? -1.376 5.422 -4.676 1.00 32.19 231 GLY A O 1
ATOM 1868 N N . GLY A 1 232 ? -3.292 6.422 -5.327 1.00 35.41 232 GLY A N 1
ATOM 1869 C CA . GLY A 1 232 ? -2.929 6.728 -6.717 1.00 35.41 232 GLY A CA 1
ATOM 1870 C C . GLY A 1 232 ? -2.765 5.544 -7.682 1.00 35.41 232 GLY A C 1
ATOM 1871 O O . GLY A 1 232 ? -1.867 4.725 -7.556 1.00 35.41 232 GLY A O 1
ATOM 1872 N N . SER A 1 233 ? -3.601 5.518 -8.725 1.00 28.36 233 SER A N 1
ATOM 1873 C CA . SER A 1 233 ? -3.324 4.810 -9.981 1.00 28.36 233 SER A CA 1
ATOM 1874 C C . SER A 1 233 ? -2.577 5.782 -10.891 1.00 28.36 233 SER A C 1
ATOM 1876 O O . SER A 1 233 ? -3.112 6.843 -11.221 1.00 28.36 233 SER A O 1
ATOM 1878 N N . VAL A 1 234 ? -1.347 5.441 -11.278 1.00 29.23 234 VAL A N 1
ATOM 1879 C CA . VAL A 1 234 ? -0.677 6.108 -12.397 1.00 29.23 234 VAL A CA 1
ATOM 1880 C C . VAL A 1 234 ? -1.354 5.582 -13.661 1.00 29.23 234 VAL A C 1
ATOM 1882 O O . VAL A 1 234 ? -1.112 4.449 -14.063 1.00 29.23 234 VAL A O 1
ATOM 1885 N N . ARG A 1 235 ? -2.272 6.367 -14.227 1.00 29.17 235 ARG A N 1
ATOM 1886 C CA . ARG A 1 235 ? -2.715 6.171 -15.613 1.00 29.17 235 ARG A CA 1
ATOM 1887 C C . ARG A 1 235 ? -1.699 6.780 -16.570 1.00 29.17 235 ARG A C 1
ATOM 1889 O O . ARG A 1 235 ? -1.159 7.858 -16.234 1.00 29.17 235 ARG A O 1
#

Radius of gyration: 22.39 Å; chains: 1; bounding box: 43×48×76 Å

Sequence (235 aa):
MPTSLHPQAKFDPIPPDLDLYGLVDRTPNFKWVQRVSRSQIRNLGQQEFEKLVLIHVIVGGKPLVIDGWDQVLPKWLFDAGWFEKTYDKKQENVRDITAGSDIPMTTGHYLRSMKQLTNQWTPSNFRDDRRQRLYLKDIDCPVEWHDALQKVIHPNLFYLNENSSEAGGVRQQTDDDIFRDDAAAASAGDLMSSLPEEMRAQNLMCYVGHEGTYTPAHREMCASLGQKHHGGSVR

Foldseek 3Di:
DPDPPDDDDDDDFDQPPDPPVVVQVVDPPHDDAAEDEPVNVVVQPPVSNVVCCCVCCVVVVGDYHYDDVVVQQPLVCLDLVNCLVVQVAPWAFKAFPLVRGTDIDGSNVVSVCQVVLAVVDDSVCLRPSVRTWIKRWFDFDDPVNLVSCCVPDDLLQDPLRPDQPPPDDDDPDDPDDPDPDPPPRRPNSFPLNVDDPVPHPPGDGDIDTHPNRDDPDDDDPGPRSNDDDDRDDPD